Protein AF-A0A921LMY8-F1 (afdb_monomer_lite)

pLDDT: mean 70.92, std 24.29, range [27.23, 98.5]

Foldseek 3Di:
DAAPPVRDDDDDPPDQADPVPRAGDDPPPPPVPPPDPDPPPDPPPPDPPPPCPVVVVVVVVVVVVVVVVCVVVVVVCVVVVVPPDDDDDDDDDDDDDDDDDDDDDDDDDDDDDDDDDDDDDDDDDDDDDDDDDDDDDDDDDDDCPPPPPDDPPADWAAFPNGDIDGCVLAPCRCLLPDADDLVNLCVVQVPDDLVRSLLVLLLNLLVLVQSQQDQQDLVPDVSSVVNNVSSVVGPNGHHDQPDDDPVVVVVRCRDPSSVNNSVNSVVSCVVVVHD

Radius of gyration: 37.34 Å; chains: 1; bounding box: 95×72×83 Å

Sequence (275 aa):
MQCKSCGRVIQDPQARFCPDCGQPLAPVVQRPGPKARQTRRRYEGERYRSPYRWVRWAVAGVVAVVAIFCALIGREAMYYGILGRDTVLDIPAVSEKETPREEEKTPPQLLAQQEQETADAGSETGAQPSPTVKPTPVGEPENPQEAATQPETEPTIALPLGGTAPAGDFLFPYSGTQSITVEELDAMFGGLEADAAYQASQLAINEIYARYGYNFHPEKSDSATAAYEYFHSLDWYNEIYPQSTAASLDQVPVNATEQQNIDTIAAWQAARGYR

Secondary structure (DSSP, 8-state):
-B-TTT--B---SS--B-TTT--BSSPP----------------------THHHHHHHHHHHHHHHHHHHHHHHHHHHHHHTS-S--------------------------------------------PPP-----------------------EEEPTTSSEEEGGG-SSTTTTTSPPPHHHHHHHHTTS-HHHHHHHHHHHHHHHHHTTTB---GGG-HHHHHHHHHHTTSTT----BS--SHHHHTTS---HHHHHHHHHHHHHHHHTT--

Organism: NCBI:txid214851

InterPro domains:
  IPR038434 YARHG domain superfamily [G3DSA:1.20.58.1690] (192-267)

Structure (mmCIF, N/CA/C/O backbone):
data_AF-A0A921LMY8-F1
#
_entry.id   AF-A0A921LMY8-F1
#
loop_
_atom_site.group_PDB
_atom_site.id
_atom_site.type_symbol
_atom_site.label_atom_id
_atom_site.label_alt_id
_atom_site.label_comp_id
_atom_site.label_asym_id
_atom_site.label_entity_id
_atom_site.label_seq_id
_atom_site.pdbx_PDB_ins_code
_atom_site.Cartn_x
_atom_site.Cartn_y
_atom_site.Cartn_z
_atom_site.occupancy
_atom_site.B_iso_or_equiv
_atom_site.auth_seq_id
_atom_site.auth_comp_id
_atom_site.auth_asym_id
_atom_site.auth_atom_id
_atom_site.pdbx_PDB_model_num
ATOM 1 N N . MET A 1 1 ? -24.652 9.917 23.917 1.00 79.12 1 MET A N 1
ATOM 2 C CA . MET A 1 1 ? -24.770 8.444 23.742 1.00 79.12 1 MET A CA 1
ATOM 3 C C . MET A 1 1 ? -24.010 7.717 24.852 1.00 79.12 1 MET A C 1
ATOM 5 O O . MET A 1 1 ? -23.400 8.394 25.665 1.00 79.12 1 MET A O 1
ATOM 9 N N . GLN A 1 2 ? -24.061 6.384 24.943 1.00 79.88 2 GLN A N 1
ATOM 10 C CA . GLN A 1 2 ? -23.328 5.607 25.958 1.00 79.88 2 GLN A CA 1
ATOM 11 C C . GLN A 1 2 ? -22.467 4.540 25.272 1.00 79.88 2 GLN A C 1
ATOM 13 O O . GLN A 1 2 ? -22.956 3.844 24.383 1.00 79.88 2 GLN A O 1
ATOM 18 N N . CYS A 1 3 ? -21.192 4.424 25.651 1.00 81.56 3 CYS A N 1
ATOM 19 C CA . CYS A 1 3 ? -20.312 3.387 25.112 1.00 81.56 3 CYS A CA 1
ATOM 20 C C . CYS A 1 3 ? -20.721 2.010 25.655 1.00 81.56 3 CYS A C 1
ATOM 22 O O . CYS A 1 3 ? -20.888 1.846 26.863 1.00 81.56 3 CYS A O 1
ATOM 24 N N . LYS A 1 4 ? -20.847 1.010 24.773 1.00 80.44 4 LYS A N 1
ATOM 25 C CA . LYS A 1 4 ? -21.286 -0.344 25.153 1.00 80.44 4 LYS A CA 1
ATOM 26 C C . LYS A 1 4 ? -20.251 -1.149 25.949 1.00 80.44 4 LYS A C 1
ATOM 28 O O . LYS A 1 4 ? -20.658 -2.076 26.637 1.00 80.44 4 LYS A O 1
ATOM 33 N N . SER A 1 5 ? -18.964 -0.799 25.880 1.00 79.81 5 SER A N 1
ATOM 34 C CA . SER A 1 5 ? -17.890 -1.571 26.532 1.00 79.81 5 SER A CA 1
ATOM 35 C C . SER A 1 5 ? -17.380 -0.943 27.828 1.00 79.81 5 SER A C 1
ATOM 37 O O . SER A 1 5 ? -17.236 -1.647 28.818 1.00 79.81 5 SER A O 1
ATOM 39 N N . CYS A 1 6 ? -17.142 0.376 27.863 1.00 84.88 6 CYS A N 1
ATOM 40 C CA . CYS A 1 6 ? -16.730 1.068 29.096 1.00 84.88 6 CYS A CA 1
ATOM 41 C C . CYS A 1 6 ? -17.905 1.672 29.888 1.00 84.88 6 CYS A C 1
ATOM 43 O O . CYS A 1 6 ? -17.702 2.262 30.945 1.00 84.88 6 CYS A O 1
ATOM 45 N N . GLY A 1 7 ? -19.136 1.594 29.368 1.00 81.00 7 GLY A N 1
ATOM 46 C CA . GLY A 1 7 ? -20.343 2.103 30.026 1.00 81.00 7 GLY A CA 1
ATOM 47 C C . GLY A 1 7 ? -20.449 3.631 30.138 1.00 81.00 7 GLY A C 1
ATOM 48 O O . GLY A 1 7 ? -21.473 4.124 30.615 1.00 81.00 7 GLY A O 1
ATOM 49 N N . ARG A 1 8 ? -19.446 4.412 29.712 1.00 84.38 8 ARG A N 1
ATOM 50 C CA . ARG A 1 8 ? -19.439 5.869 29.919 1.00 84.38 8 ARG A CA 1
ATOM 51 C C . ARG A 1 8 ? -20.437 6.602 29.024 1.00 84.38 8 ARG A C 1
ATOM 53 O O . ARG A 1 8 ? -20.590 6.294 27.840 1.00 84.38 8 ARG A O 1
ATOM 60 N N . VAL A 1 9 ? -21.090 7.613 29.599 1.00 86.50 9 VAL A N 1
ATOM 61 C CA . VAL A 1 9 ? -21.955 8.559 28.882 1.00 86.50 9 VAL A CA 1
ATOM 62 C C . VAL A 1 9 ? -21.097 9.619 28.192 1.00 86.50 9 VAL A C 1
ATOM 64 O O . VAL A 1 9 ? -20.270 10.277 28.819 1.00 86.50 9 VAL A O 1
ATOM 67 N N . ILE A 1 10 ? -21.318 9.781 26.893 1.00 83.69 10 ILE A N 1
ATOM 68 C CA . ILE A 1 10 ? -20.556 10.633 25.981 1.00 83.69 10 ILE A CA 1
ATOM 69 C C . ILE A 1 10 ? -21.497 11.716 25.461 1.00 83.69 10 ILE A C 1
ATOM 71 O O . ILE A 1 10 ? -22.568 11.414 24.921 1.00 83.69 10 ILE A O 1
ATOM 75 N N . GLN A 1 11 ? -21.116 12.971 25.701 1.00 83.06 11 GLN A N 1
ATOM 76 C CA . GLN A 1 11 ? -21.965 14.145 25.484 1.00 83.06 11 GLN A CA 1
ATOM 77 C C . GLN A 1 11 ? -21.950 14.623 24.027 1.00 83.06 11 GLN A C 1
ATOM 79 O O . GLN A 1 11 ? -22.977 15.078 23.535 1.00 83.06 11 GLN A O 1
ATOM 84 N N . ASP A 1 12 ? -20.822 14.464 23.330 1.00 77.81 12 ASP A N 1
ATOM 85 C CA . ASP A 1 12 ? -20.699 14.775 21.906 1.00 77.81 12 ASP A CA 1
ATOM 86 C C . ASP A 1 12 ? -21.467 13.742 21.045 1.00 77.81 12 ASP A C 1
ATOM 88 O O . ASP A 1 12 ? -21.186 12.541 21.145 1.00 77.81 12 ASP A O 1
ATOM 92 N N . PRO A 1 13 ? -22.442 14.163 20.212 1.00 69.81 13 PRO A N 1
ATOM 93 C CA . PRO A 1 13 ? -23.150 13.283 19.286 1.00 69.81 13 PRO A CA 1
ATOM 94 C C . PRO A 1 13 ? -22.379 12.980 17.985 1.00 69.81 13 PRO A C 1
ATOM 96 O O . PRO A 1 13 ? -22.816 12.103 17.245 1.00 69.81 13 PRO A O 1
ATOM 99 N N . GLN A 1 14 ? -21.278 13.681 17.685 1.00 74.00 14 GLN A N 1
ATOM 100 C CA . GLN A 1 14 ? -20.439 13.467 16.494 1.00 74.00 14 GLN A CA 1
ATOM 101 C C . GLN A 1 14 ? -19.206 12.586 16.762 1.00 74.00 14 GLN A C 1
ATOM 103 O O . GLN A 1 14 ? -18.568 12.119 15.815 1.00 74.00 14 GLN A O 1
ATOM 108 N N . ALA A 1 15 ? -18.880 12.318 18.031 1.00 72.94 15 ALA A N 1
ATOM 109 C CA . ALA A 1 15 ? -17.758 11.471 18.424 1.00 72.94 15 ALA A CA 1
ATOM 110 C C . ALA A 1 15 ? -17.850 10.073 17.780 1.00 72.94 15 ALA A C 1
ATOM 112 O O . ALA A 1 15 ? -18.719 9.268 18.114 1.00 72.94 15 ALA A O 1
ATOM 113 N N . ARG A 1 16 ? -16.926 9.760 16.863 1.00 80.75 16 ARG A N 1
ATOM 114 C CA . ARG A 1 16 ? -16.865 8.440 16.206 1.00 80.75 16 ARG A CA 1
ATOM 115 C C . ARG A 1 16 ? -16.369 7.340 17.148 1.00 80.75 16 ARG A C 1
ATOM 117 O O . ARG A 1 16 ? -16.859 6.216 17.073 1.00 80.75 16 ARG A O 1
ATOM 124 N N . PHE A 1 17 ? -15.448 7.684 18.047 1.00 85.19 17 PHE A N 1
ATOM 125 C CA . PHE A 1 17 ? -14.721 6.775 18.937 1.00 85.19 17 PHE A CA 1
ATOM 126 C C . PHE A 1 17 ? -14.859 7.196 20.406 1.00 85.19 17 PHE A C 1
ATOM 128 O O . PHE A 1 17 ? -15.068 8.371 20.709 1.00 85.19 17 PHE A O 1
ATOM 135 N N . CYS A 1 18 ? -14.753 6.239 21.330 1.00 84.81 18 CYS A N 1
ATOM 136 C CA . CYS A 1 18 ? -14.787 6.510 22.763 1.00 84.81 18 CYS A CA 1
ATOM 137 C C . CYS A 1 18 ? -13.501 7.222 23.225 1.00 84.81 18 CYS A C 1
ATOM 139 O O . CYS A 1 18 ? -12.425 6.663 23.025 1.00 84.81 18 CYS A O 1
ATOM 141 N N . PRO A 1 19 ? -13.578 8.378 23.912 1.00 81.31 19 PRO A N 1
ATOM 142 C CA . PRO A 1 19 ? -12.382 9.088 24.369 1.00 81.31 19 PRO A CA 1
ATOM 143 C C . PRO A 1 19 ? -11.630 8.391 25.520 1.00 81.31 19 PRO A C 1
ATOM 145 O O . PRO A 1 19 ? -10.472 8.719 25.738 1.00 81.31 19 PRO A O 1
ATOM 148 N N . ASP A 1 20 ? -12.248 7.438 26.236 1.00 80.44 20 ASP A N 1
ATOM 149 C CA . ASP A 1 20 ? -11.563 6.642 27.277 1.00 80.44 20 ASP A CA 1
ATOM 150 C C . ASP A 1 20 ? -10.969 5.326 26.750 1.00 80.44 20 ASP A C 1
ATOM 152 O O . ASP A 1 20 ? -9.913 4.905 27.210 1.00 80.44 20 ASP A O 1
ATOM 156 N N . CYS A 1 21 ? -11.674 4.621 25.853 1.00 82.94 21 CYS A N 1
ATOM 157 C CA . CYS A 1 21 ? -11.324 3.246 25.463 1.00 82.94 21 CYS A CA 1
ATOM 158 C C . CYS A 1 21 ? -11.152 3.026 23.952 1.00 82.94 21 CYS A C 1
ATOM 160 O O . CYS A 1 21 ? -11.116 1.882 23.505 1.00 82.94 21 CYS A O 1
ATOM 162 N N . GLY A 1 22 ? -11.112 4.094 23.150 1.00 79.12 22 GLY A N 1
ATOM 163 C CA . GLY A 1 22 ? -10.892 4.060 21.697 1.00 79.12 22 GLY A CA 1
ATOM 164 C C . GLY A 1 22 ? -12.020 3.444 20.857 1.00 79.12 22 GLY A C 1
ATOM 165 O O . GLY A 1 22 ? -12.117 3.725 19.669 1.00 79.12 22 GLY A O 1
ATOM 166 N N . GLN A 1 23 ? -12.908 2.635 21.437 1.00 81.75 23 GLN A N 1
ATOM 167 C CA . GLN A 1 23 ? -13.851 1.821 20.669 1.00 81.75 23 GLN A CA 1
ATOM 168 C C . GLN A 1 23 ? -14.922 2.661 19.932 1.00 81.75 23 GLN A C 1
ATOM 170 O O . GLN A 1 23 ? -15.463 3.600 20.529 1.00 81.75 23 GLN A O 1
ATOM 175 N N . PRO A 1 24 ? -15.276 2.334 18.668 1.00 81.75 24 PRO A N 1
ATOM 176 C CA . PRO A 1 24 ? -16.308 3.046 17.912 1.00 81.75 24 PRO A CA 1
ATOM 177 C C . PRO A 1 24 ? -17.678 3.052 18.609 1.00 81.75 24 PRO A C 1
ATOM 179 O O . PRO A 1 24 ? -18.102 2.066 19.216 1.00 81.75 24 PRO A O 1
ATOM 182 N N . LEU A 1 25 ? -18.363 4.198 18.532 1.00 75.50 25 LEU A N 1
ATOM 183 C CA . LEU A 1 25 ? -19.576 4.501 19.306 1.00 75.50 25 LEU A CA 1
ATOM 184 C C . LEU A 1 25 ? -20.866 4.366 18.504 1.00 75.50 25 LEU A C 1
ATOM 186 O O . LEU A 1 25 ? -21.872 3.868 19.016 1.00 75.50 25 LEU A O 1
ATOM 190 N N . ALA A 1 26 ? -20.833 4.786 17.242 1.00 64.62 26 ALA A N 1
ATOM 191 C CA . ALA A 1 26 ? -21.834 4.347 16.292 1.00 64.62 26 ALA A CA 1
ATOM 192 C C . ALA A 1 26 ? -21.609 2.850 16.022 1.00 64.62 26 ALA A C 1
ATOM 194 O O . ALA A 1 26 ? -20.455 2.432 15.885 1.00 64.62 26 ALA A O 1
ATOM 195 N N . PRO A 1 27 ? -22.664 2.032 15.846 1.00 51.09 27 PRO A N 1
ATOM 196 C CA . PRO A 1 27 ? -22.495 0.905 14.950 1.00 51.09 27 PRO A CA 1
ATOM 197 C C . PRO A 1 27 ? -22.056 1.497 13.607 1.00 51.09 27 PRO A C 1
ATOM 199 O O . PRO A 1 27 ? -22.774 2.327 13.039 1.00 51.09 27 PRO A O 1
ATOM 202 N N . VAL A 1 28 ? -20.889 1.086 13.097 1.00 45.59 28 VAL A N 1
ATOM 203 C CA . VAL A 1 28 ? -20.623 1.208 11.659 1.00 45.59 28 VAL A CA 1
ATOM 204 C C . VAL A 1 28 ? -21.859 0.634 10.989 1.00 45.59 28 VAL A C 1
ATOM 206 O O . VAL A 1 28 ? -22.270 -0.482 11.323 1.00 45.59 28 VAL A O 1
ATOM 209 N N . VAL A 1 29 ? -22.518 1.421 10.137 1.00 41.69 29 VAL A N 1
ATOM 210 C CA . VAL A 1 29 ? -23.727 0.946 9.476 1.00 41.69 29 VAL A CA 1
ATOM 211 C C . VAL A 1 29 ? -23.277 -0.132 8.508 1.00 41.69 29 VAL A C 1
ATOM 213 O O . VAL A 1 29 ? -22.936 0.158 7.363 1.00 41.69 29 VAL A O 1
ATOM 216 N N . GLN A 1 30 ? -23.320 -1.376 8.988 1.00 42.12 30 GLN A N 1
ATOM 217 C CA . GLN A 1 30 ? -23.428 -2.572 8.179 1.00 42.12 30 GLN A CA 1
ATOM 218 C C . GLN A 1 30 ? -24.724 -2.437 7.379 1.00 42.12 30 GLN A C 1
ATOM 220 O O . GLN A 1 30 ? -25.758 -3.029 7.677 1.00 42.12 30 GLN A O 1
ATOM 225 N N . ARG A 1 31 ? -24.647 -1.641 6.311 1.00 31.22 31 ARG A N 1
ATOM 226 C CA . ARG A 1 31 ? -25.224 -2.052 5.049 1.00 31.22 31 ARG A CA 1
ATOM 227 C C . ARG A 1 31 ? -24.554 -3.399 4.795 1.00 31.22 31 ARG A C 1
ATOM 229 O O . ARG A 1 31 ? -23.339 -3.394 4.604 1.00 31.22 31 ARG A O 1
ATOM 236 N N . PRO A 1 32 ? -25.263 -4.540 4.844 1.00 38.69 32 PRO A N 1
ATOM 237 C CA . PRO A 1 32 ? -24.722 -5.724 4.211 1.00 38.69 32 PRO A CA 1
ATOM 238 C C . PRO A 1 32 ? -24.488 -5.315 2.759 1.00 38.69 32 PRO A C 1
ATOM 240 O O . PRO A 1 32 ? -25.452 -5.071 2.027 1.00 38.69 32 PRO A O 1
ATOM 243 N N . GLY A 1 33 ? -23.219 -5.131 2.381 1.00 36.94 33 GLY A N 1
ATOM 244 C CA . GLY A 1 33 ? -22.851 -4.846 1.003 1.00 36.94 33 GLY A CA 1
ATOM 245 C C . GLY A 1 33 ? -23.527 -5.922 0.164 1.00 36.94 33 GLY A C 1
ATOM 246 O O . GLY A 1 33 ? -23.338 -7.104 0.471 1.00 36.94 33 GLY A O 1
ATOM 247 N N . PRO A 1 34 ? -24.416 -5.570 -0.784 1.00 39.22 34 PRO A N 1
ATOM 248 C CA . PRO A 1 34 ? -25.215 -6.574 -1.464 1.00 39.22 34 PRO A CA 1
ATOM 249 C C . PRO A 1 34 ? -24.243 -7.481 -2.211 1.00 39.22 34 PRO A C 1
ATOM 251 O O . PRO A 1 34 ? -23.672 -7.033 -3.203 1.00 39.22 34 PRO A O 1
ATOM 254 N N . LYS A 1 35 ? -24.024 -8.714 -1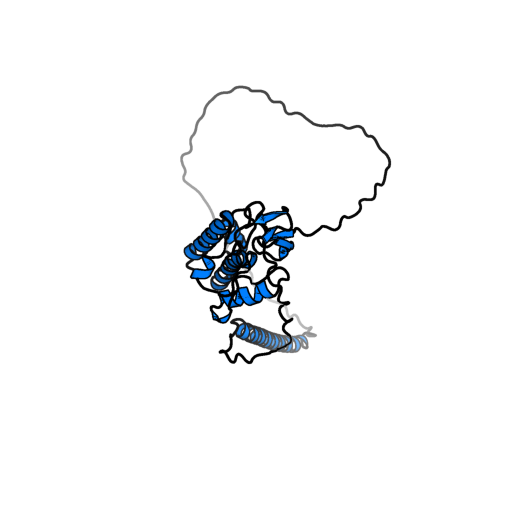.709 1.00 45.97 35 LYS A N 1
ATOM 255 C CA . LYS A 1 35 ? -23.038 -9.666 -2.255 1.00 45.97 35 LYS A CA 1
ATOM 256 C C . LYS A 1 35 ? -23.212 -9.686 -3.768 1.00 45.97 35 LYS A C 1
ATOM 258 O O . LYS A 1 35 ? -24.285 -10.067 -4.242 1.00 45.97 35 LYS A O 1
ATOM 263 N N . ALA A 1 36 ? -22.221 -9.154 -4.487 1.00 42.25 36 ALA A N 1
ATOM 264 C CA . ALA A 1 36 ? -22.461 -8.428 -5.734 1.00 42.25 36 ALA A CA 1
ATOM 265 C C . ALA A 1 36 ? -22.845 -9.358 -6.890 1.00 42.25 36 ALA A C 1
ATOM 267 O O . ALA A 1 36 ? -22.034 -9.723 -7.741 1.00 42.25 36 ALA A O 1
ATOM 268 N N . ARG A 1 37 ? -24.123 -9.751 -6.919 1.00 42.03 37 ARG A N 1
ATOM 269 C CA . ARG A 1 37 ? -24.706 -10.675 -7.888 1.00 42.03 37 ARG A CA 1
ATOM 270 C C . ARG A 1 37 ? -24.760 -10.036 -9.274 1.00 42.03 37 ARG A C 1
ATOM 272 O O . ARG A 1 37 ? -25.798 -9.552 -9.713 1.00 42.03 37 ARG A O 1
ATOM 279 N N . GLN A 1 38 ? -23.633 -10.105 -9.973 1.00 50.78 38 GLN A N 1
ATOM 280 C CA . GLN A 1 38 ? -23.523 -10.040 -11.428 1.00 50.78 38 GLN A CA 1
ATOM 281 C C . GLN A 1 38 ? -24.263 -8.878 -12.114 1.00 50.78 38 GLN A C 1
ATOM 283 O O . GLN A 1 38 ? -24.817 -9.052 -13.200 1.00 50.78 38 GLN A O 1
ATOM 288 N N . THR A 1 39 ? -24.159 -7.647 -11.604 1.00 39.22 39 THR A N 1
ATOM 289 C CA . THR A 1 39 ? -24.209 -6.500 -12.524 1.00 39.22 39 THR A CA 1
ATOM 290 C C . THR A 1 39 ? -22.852 -6.362 -13.193 1.00 39.22 39 THR A C 1
ATOM 292 O O . THR A 1 39 ? -22.040 -5.521 -12.814 1.00 39.22 39 THR A O 1
ATOM 295 N N . ARG A 1 40 ? -22.629 -7.192 -14.221 1.00 39.22 40 ARG A N 1
ATOM 296 C CA . ARG A 1 40 ? -21.550 -7.064 -15.212 1.00 39.22 40 ARG A CA 1
ATOM 297 C C . ARG A 1 40 ? -21.775 -5.783 -16.027 1.00 39.22 40 ARG A C 1
ATOM 299 O O . ARG A 1 40 ? -22.088 -5.841 -17.216 1.00 39.22 40 ARG A O 1
ATOM 306 N N . ARG A 1 41 ? -21.711 -4.617 -15.367 1.00 39.66 41 ARG A N 1
ATOM 307 C CA . ARG A 1 41 ? -21.800 -3.317 -16.029 1.00 39.66 41 ARG A CA 1
ATOM 308 C C . ARG A 1 41 ? -20.635 -3.242 -16.998 1.00 39.66 41 ARG A C 1
ATOM 310 O O . ARG A 1 41 ? -19.478 -3.406 -16.629 1.00 39.66 41 ARG A O 1
ATOM 317 N N . ARG A 1 42 ? -21.002 -3.051 -18.257 1.00 43.03 42 ARG A N 1
ATOM 318 C CA . ARG A 1 42 ? -20.132 -3.021 -19.420 1.00 43.03 42 ARG A CA 1
ATOM 319 C C . ARG A 1 42 ? -19.272 -1.759 -19.379 1.00 43.03 42 ARG A C 1
ATOM 321 O O . ARG A 1 42 ? -19.556 -0.797 -20.082 1.00 43.03 42 ARG A O 1
ATOM 328 N N . TYR A 1 43 ? -18.228 -1.775 -18.552 1.00 41.78 43 TYR A N 1
ATOM 329 C CA . TYR A 1 43 ? -17.067 -0.926 -18.774 1.00 41.78 43 TYR A CA 1
ATOM 330 C C . TYR A 1 43 ? -16.385 -1.414 -20.052 1.00 41.78 43 TYR A C 1
ATOM 332 O O . TYR A 1 43 ? -15.444 -2.201 -20.032 1.00 41.78 43 TYR A O 1
ATOM 340 N N . GLU A 1 44 ? -16.866 -0.907 -21.185 1.00 41.22 44 GLU A N 1
ATOM 341 C CA . GLU A 1 44 ? -16.041 -0.709 -22.379 1.00 41.22 44 GLU A CA 1
ATOM 342 C C . GLU A 1 44 ? -15.133 0.513 -22.160 1.00 41.22 44 GLU A C 1
ATOM 344 O O . GLU A 1 44 ? -15.076 1.433 -22.968 1.00 41.22 44 GLU A O 1
ATOM 349 N N . GLY A 1 45 ? -14.419 0.500 -21.027 1.00 38.47 45 GLY A N 1
ATOM 350 C CA . GLY A 1 45 ? -13.137 1.175 -20.917 1.00 38.47 45 GLY A CA 1
ATOM 351 C C . GLY A 1 45 ? -12.135 0.440 -21.802 1.00 38.47 45 GLY A C 1
ATOM 352 O O . GLY A 1 45 ? -12.294 -0.752 -22.098 1.00 38.47 45 GLY A O 1
ATOM 353 N N . GLU A 1 46 ? -11.132 1.162 -22.284 1.00 42.34 46 GLU A N 1
ATOM 354 C CA . GLU A 1 46 ? -10.182 0.604 -23.237 1.00 42.34 46 GLU A CA 1
ATOM 355 C C . GLU A 1 46 ? -9.422 -0.575 -22.623 1.00 42.34 46 GLU A C 1
ATOM 357 O O . GLU A 1 46 ? -9.161 -0.632 -21.423 1.00 42.34 46 GLU A O 1
ATOM 362 N N . ARG A 1 47 ? -9.144 -1.589 -23.450 1.00 38.31 47 ARG A N 1
ATOM 363 C CA . ARG A 1 47 ? -8.708 -2.906 -22.970 1.00 38.31 47 ARG A CA 1
ATOM 364 C C . ARG A 1 47 ? -7.427 -2.770 -22.145 1.00 38.31 47 ARG A C 1
ATOM 366 O O . ARG A 1 47 ? -6.374 -2.556 -22.745 1.00 38.31 47 ARG A O 1
ATOM 373 N N . TYR A 1 48 ? -7.493 -3.048 -20.838 1.00 44.06 48 TYR A N 1
ATOM 374 C CA . TYR A 1 48 ? -6.304 -3.357 -20.040 1.00 44.06 48 TYR A CA 1
ATOM 375 C C . TYR A 1 48 ? -5.587 -4.546 -20.690 1.00 44.06 48 TYR A C 1
ATOM 377 O O . TYR A 1 48 ? -5.978 -5.717 -20.586 1.00 44.06 48 TYR A O 1
ATOM 385 N N . ARG A 1 49 ? -4.570 -4.229 -21.490 1.00 41.50 49 ARG A N 1
ATOM 386 C CA . ARG A 1 49 ? -3.852 -5.185 -22.324 1.00 41.50 49 ARG A CA 1
ATOM 387 C C . ARG A 1 49 ? -2.698 -5.728 -21.502 1.00 41.50 49 ARG A C 1
ATOM 389 O O . ARG A 1 49 ? -1.552 -5.443 -21.828 1.00 41.50 49 ARG A O 1
ATOM 396 N N . SER A 1 50 ? -3.045 -6.513 -20.473 1.00 46.06 50 SER A N 1
ATOM 397 C CA . SER A 1 50 ? -2.119 -7.261 -19.610 1.00 46.06 50 SER A CA 1
ATOM 398 C C . SER A 1 50 ? -0.828 -7.590 -20.376 1.00 46.06 50 SER A C 1
ATOM 400 O O . SER A 1 50 ? -0.900 -8.327 -21.377 1.00 46.06 50 SER A O 1
ATOM 402 N N . PRO A 1 51 ? 0.327 -7.022 -19.969 1.00 54.47 51 PRO A N 1
ATOM 403 C CA . PRO A 1 51 ? 1.541 -7.028 -20.784 1.00 54.47 51 PRO A CA 1
ATOM 404 C C . PRO A 1 51 ? 2.106 -8.435 -21.007 1.00 54.47 51 PRO A C 1
ATOM 406 O O . PRO A 1 51 ? 2.949 -8.629 -21.869 1.00 54.47 51 PRO A O 1
ATOM 409 N N . TYR A 1 52 ? 1.567 -9.455 -20.339 1.00 59.62 52 TYR A N 1
ATOM 410 C CA . TYR A 1 52 ? 1.955 -10.855 -20.499 1.00 59.62 52 TYR A CA 1
ATOM 411 C C . TYR A 1 52 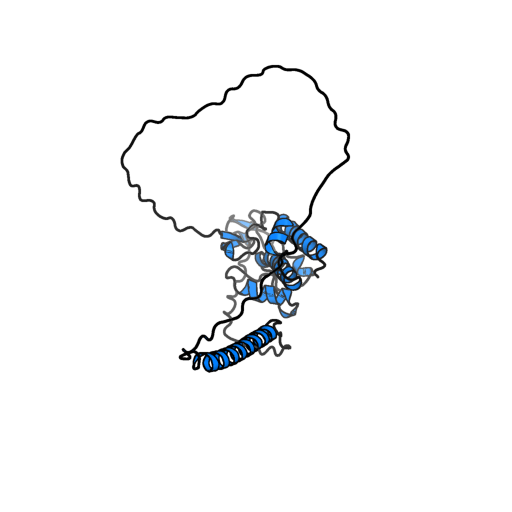? 1.069 -11.640 -21.487 1.00 59.62 52 TYR A C 1
ATOM 413 O O . TYR A 1 52 ? 1.363 -12.790 -21.818 1.00 59.62 52 TYR A O 1
ATOM 421 N N . ARG A 1 53 ? 0.005 -11.038 -22.049 1.00 56.09 53 ARG A N 1
ATOM 422 C CA . ARG A 1 53 ? -0.814 -11.705 -23.085 1.00 56.09 53 ARG A CA 1
ATOM 423 C C . ARG A 1 53 ? -0.064 -11.938 -24.393 1.00 56.09 53 ARG A C 1
ATOM 425 O O . ARG A 1 53 ? -0.348 -12.937 -25.047 1.00 56.09 53 ARG A O 1
ATOM 432 N N . TRP A 1 54 ? 0.857 -11.055 -24.788 1.00 62.44 54 TRP A N 1
ATOM 433 C CA . TRP A 1 54 ? 1.704 -11.310 -25.962 1.00 62.44 54 TRP A CA 1
ATOM 434 C C . TRP A 1 54 ? 2.780 -12.350 -25.639 1.00 62.44 54 TRP A C 1
ATOM 436 O O . TRP A 1 54 ? 2.995 -13.240 -26.454 1.00 62.44 54 TRP A O 1
ATOM 446 N N . VAL A 1 55 ? 3.343 -12.327 -24.424 1.00 69.00 55 VAL A N 1
ATOM 447 C CA . VAL A 1 55 ? 4.296 -13.338 -23.934 1.00 69.00 55 VAL A CA 1
ATOM 448 C C . VAL A 1 55 ? 3.699 -14.746 -24.013 1.00 69.00 55 VAL A C 1
ATOM 450 O O . VAL A 1 55 ? 4.352 -15.646 -24.524 1.00 69.00 55 VAL A O 1
ATOM 453 N N . ARG A 1 56 ? 2.427 -14.950 -23.633 1.00 70.00 56 ARG A N 1
ATOM 454 C CA . ARG A 1 56 ? 1.760 -16.264 -23.778 1.00 70.00 56 ARG A CA 1
ATOM 455 C C . ARG A 1 56 ? 1.696 -16.763 -25.230 1.00 70.00 56 ARG A C 1
ATOM 457 O O . ARG A 1 56 ? 1.853 -17.959 -25.453 1.00 70.00 56 ARG A O 1
ATOM 464 N N . TRP A 1 57 ? 1.504 -15.877 -26.210 1.00 74.19 57 TRP A N 1
ATOM 465 C CA . TRP A 1 57 ? 1.535 -16.247 -27.634 1.00 74.19 57 TRP A CA 1
ATOM 466 C C . TRP A 1 57 ? 2.961 -16.395 -28.179 1.00 74.19 57 TRP A C 1
ATOM 468 O O . TRP A 1 57 ? 3.192 -17.269 -29.009 1.00 74.19 57 TRP A O 1
ATOM 478 N N . ALA A 1 58 ? 3.920 -15.604 -27.693 1.00 74.62 58 ALA A N 1
ATOM 479 C CA . ALA A 1 58 ? 5.332 -15.728 -28.045 1.00 74.62 58 ALA A CA 1
ATOM 480 C C . ALA A 1 58 ? 5.918 -17.055 -27.536 1.00 74.62 58 ALA A C 1
ATOM 482 O O . ALA A 1 58 ? 6.511 -17.793 -28.314 1.00 74.62 58 ALA A O 1
ATOM 483 N N . VAL A 1 59 ? 5.666 -17.415 -26.273 1.00 77.62 59 VAL A N 1
ATOM 484 C CA . VAL A 1 59 ? 6.059 -18.705 -25.683 1.00 77.62 59 VAL A CA 1
ATOM 485 C C . VAL A 1 59 ? 5.383 -19.866 -26.414 1.00 77.62 59 VAL A C 1
ATOM 487 O O . VAL A 1 59 ? 6.067 -20.812 -26.789 1.00 77.62 59 VAL A O 1
ATOM 490 N N . ALA A 1 60 ? 4.078 -19.787 -26.704 1.00 79.19 60 ALA A N 1
ATOM 491 C CA . ALA A 1 60 ? 3.400 -20.811 -27.504 1.00 79.19 60 ALA A CA 1
ATOM 492 C C . ALA A 1 60 ? 3.994 -20.942 -28.922 1.00 79.19 60 ALA A C 1
ATOM 494 O O . ALA A 1 60 ? 4.148 -22.055 -29.420 1.00 79.19 60 ALA A O 1
ATOM 495 N N . GLY A 1 61 ? 4.373 -19.824 -29.552 1.00 83.81 61 GLY A N 1
ATOM 496 C CA . GLY A 1 61 ? 5.057 -19.801 -30.846 1.00 83.81 61 GLY A CA 1
ATOM 497 C C . GLY A 1 61 ? 6.450 -20.431 -30.795 1.00 83.81 61 GLY A C 1
ATOM 498 O O . GLY A 1 61 ? 6.760 -21.276 -31.629 1.00 83.81 61 GLY A O 1
ATOM 499 N N . VAL A 1 62 ? 7.266 -20.089 -29.793 1.00 86.12 62 VAL A N 1
ATOM 500 C CA . VAL A 1 62 ? 8.597 -20.684 -29.580 1.00 86.12 62 VAL A CA 1
ATOM 501 C C . VAL A 1 62 ? 8.484 -22.184 -29.310 1.00 86.12 62 VAL A C 1
ATOM 503 O O . VAL A 1 62 ? 9.188 -22.960 -29.947 1.00 86.12 62 VAL A O 1
ATOM 506 N N . VAL A 1 63 ? 7.560 -22.618 -28.447 1.00 88.38 63 VAL A N 1
ATOM 507 C CA . VAL A 1 63 ? 7.311 -24.045 -28.179 1.00 88.38 63 VAL A CA 1
ATOM 508 C C . VAL A 1 63 ? 6.856 -24.779 -29.444 1.00 88.38 63 VAL A C 1
ATOM 510 O O . VAL A 1 63 ? 7.338 -25.877 -29.706 1.00 88.38 63 VAL A O 1
ATOM 513 N N . ALA A 1 64 ? 5.996 -24.177 -30.273 1.00 86.25 64 ALA A N 1
ATOM 514 C CA . ALA A 1 64 ? 5.586 -24.764 -31.548 1.00 86.25 64 ALA A CA 1
ATOM 515 C C . ALA A 1 64 ? 6.751 -24.866 -32.552 1.00 86.25 64 ALA A C 1
ATOM 517 O O . ALA A 1 64 ? 6.914 -25.905 -33.189 1.00 86.25 64 ALA A O 1
ATOM 518 N N . VAL A 1 65 ? 7.592 -23.832 -32.667 1.00 88.12 65 VAL A N 1
ATOM 519 C CA . VAL A 1 65 ? 8.786 -23.848 -33.530 1.00 88.12 65 VAL A CA 1
ATOM 520 C C . VAL A 1 65 ? 9.793 -24.895 -33.054 1.00 88.12 65 VAL A C 1
ATOM 522 O O . VAL A 1 65 ? 10.270 -25.675 -33.873 1.00 88.12 65 VAL A O 1
ATOM 525 N N . VAL A 1 66 ? 10.065 -24.981 -31.747 1.00 88.31 66 VAL A N 1
ATOM 526 C CA . VAL A 1 66 ? 10.940 -26.011 -31.164 1.00 88.31 66 VAL A CA 1
ATOM 527 C C . VAL A 1 66 ? 10.365 -27.408 -31.400 1.00 88.31 66 VAL A C 1
ATOM 529 O O . VAL A 1 66 ? 11.095 -28.281 -31.854 1.00 88.31 66 VAL A O 1
ATOM 532 N N . ALA A 1 67 ? 9.062 -27.625 -31.195 1.00 85.81 67 ALA A N 1
ATOM 533 C CA . ALA A 1 67 ? 8.423 -28.914 -31.465 1.00 85.81 67 ALA A CA 1
ATOM 534 C C . ALA A 1 67 ? 8.520 -29.321 -32.948 1.00 85.81 67 ALA A C 1
ATOM 536 O O . ALA A 1 67 ? 8.808 -30.480 -33.244 1.00 85.81 67 ALA A O 1
ATOM 537 N N . ILE A 1 68 ? 8.351 -28.377 -33.882 1.00 86.81 68 ILE A N 1
ATOM 538 C CA . ILE A 1 68 ? 8.556 -28.612 -35.320 1.00 86.81 68 ILE A CA 1
ATOM 539 C C . ILE A 1 68 ? 10.028 -28.932 -35.612 1.00 86.81 68 ILE A C 1
ATOM 541 O O . ILE A 1 68 ? 10.307 -29.878 -36.344 1.00 86.81 68 ILE A O 1
ATOM 545 N N . PHE A 1 69 ? 10.978 -28.202 -35.023 1.00 85.88 69 PHE A N 1
ATOM 546 C CA . PHE A 1 69 ? 12.409 -28.433 -35.238 1.00 85.88 69 PHE A CA 1
ATOM 547 C C . PHE A 1 69 ? 12.860 -29.790 -34.675 1.00 85.88 69 PHE A C 1
ATOM 549 O O . PHE A 1 69 ? 13.563 -30.536 -35.352 1.00 85.88 69 PHE A O 1
ATOM 556 N N . CYS A 1 70 ? 12.375 -30.175 -33.491 1.00 82.12 70 CYS A N 1
ATOM 557 C CA . CYS A 1 70 ? 12.569 -31.505 -32.915 1.00 82.12 70 CYS A CA 1
ATOM 558 C C . CYS A 1 70 ? 11.901 -32.609 -33.750 1.00 82.12 70 CYS A C 1
ATOM 560 O O . CYS A 1 70 ? 12.479 -33.683 -33.886 1.00 82.12 70 CYS A O 1
ATOM 562 N N . ALA A 1 71 ? 10.731 -32.364 -34.348 1.00 81.50 71 ALA A N 1
ATOM 563 C CA . ALA A 1 71 ? 10.089 -33.319 -35.253 1.00 81.50 71 ALA A CA 1
ATOM 564 C C . ALA A 1 71 ? 10.850 -33.475 -36.583 1.00 81.50 71 ALA A C 1
ATOM 566 O O . ALA A 1 71 ? 10.920 -34.580 -37.116 1.00 81.50 71 ALA A O 1
ATOM 567 N N . LEU A 1 72 ? 11.457 -32.402 -37.104 1.00 80.12 72 LEU A N 1
ATOM 568 C CA . LEU A 1 72 ? 12.312 -32.449 -38.294 1.00 80.12 72 LEU A CA 1
ATOM 569 C C . LEU A 1 72 ? 13.638 -33.165 -38.006 1.00 80.12 72 LEU A C 1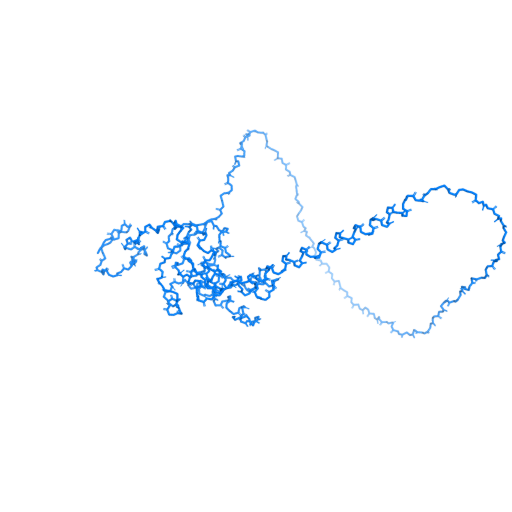
ATOM 571 O O . LEU A 1 72 ? 13.967 -34.115 -38.709 1.00 80.12 72 LEU A O 1
ATOM 575 N N . ILE A 1 73 ? 14.351 -32.799 -36.935 1.00 75.12 73 ILE A N 1
ATOM 576 C CA . ILE A 1 73 ? 15.584 -33.489 -36.513 1.00 75.12 73 ILE A CA 1
ATOM 577 C C . ILE A 1 73 ? 15.295 -34.956 -36.171 1.00 75.12 73 ILE A C 1
ATOM 579 O O . ILE A 1 73 ? 16.047 -35.835 -36.578 1.00 75.12 73 ILE A O 1
ATOM 583 N N . GLY A 1 74 ? 14.190 -35.245 -35.478 1.00 69.88 74 GLY A N 1
ATOM 584 C CA . GLY A 1 74 ? 13.765 -36.610 -35.165 1.00 69.88 74 GLY A CA 1
ATOM 585 C C . GLY A 1 74 ? 13.427 -37.428 -36.413 1.00 69.88 74 GLY A C 1
ATOM 586 O O . GLY A 1 74 ? 13.769 -38.604 -36.480 1.00 69.88 74 GLY A O 1
ATOM 587 N N . ARG A 1 75 ? 12.823 -36.807 -37.434 1.00 67.75 75 ARG A N 1
ATOM 588 C CA . ARG A 1 75 ? 12.551 -37.434 -38.736 1.00 67.75 75 ARG A CA 1
ATOM 589 C C . ARG A 1 75 ? 13.831 -37.717 -39.524 1.00 67.75 75 ARG A C 1
ATOM 591 O O . ARG A 1 75 ? 13.945 -38.806 -40.078 1.00 67.75 75 ARG A O 1
ATOM 598 N N . GLU A 1 76 ? 14.784 -36.788 -39.553 1.00 61.59 76 GLU A N 1
ATOM 599 C CA . GLU A 1 76 ? 16.101 -37.012 -40.167 1.00 61.59 76 GLU A CA 1
ATOM 600 C C . GLU A 1 76 ? 16.864 -38.119 -39.422 1.00 61.59 76 GLU A C 1
ATOM 602 O O . GLU A 1 76 ? 17.307 -39.087 -40.034 1.00 61.59 76 GLU A O 1
ATOM 607 N N . ALA A 1 77 ? 16.936 -38.056 -38.089 1.00 59.59 77 ALA A N 1
ATOM 608 C CA . ALA A 1 77 ? 17.568 -39.085 -37.262 1.00 59.59 77 ALA A CA 1
ATOM 609 C C . ALA A 1 77 ? 16.903 -40.466 -37.419 1.00 59.59 77 ALA A C 1
ATOM 611 O O . ALA A 1 77 ? 17.594 -41.482 -37.403 1.00 59.59 77 ALA A O 1
ATOM 612 N N . MET A 1 78 ? 15.584 -40.521 -37.635 1.00 59.47 78 MET A N 1
ATOM 613 C CA . MET A 1 78 ? 14.869 -41.757 -37.968 1.00 59.47 78 MET A CA 1
ATOM 614 C C . MET A 1 78 ? 15.202 -42.260 -39.383 1.00 59.47 78 MET A C 1
ATOM 616 O O . MET A 1 78 ? 15.293 -43.467 -39.583 1.00 59.47 78 MET A O 1
ATOM 620 N N . TYR A 1 79 ? 15.443 -41.367 -40.349 1.00 59.78 79 TYR A N 1
ATOM 621 C CA . TYR A 1 79 ? 15.916 -41.734 -41.689 1.00 59.78 79 TYR A CA 1
ATOM 622 C C . TYR A 1 79 ? 17.336 -42.323 -41.659 1.00 59.78 79 TYR A C 1
ATOM 624 O O . TYR A 1 79 ? 17.560 -43.404 -42.205 1.00 59.78 79 TYR A O 1
ATOM 632 N N . TYR A 1 80 ? 18.283 -41.673 -40.973 1.00 58.03 80 TYR A N 1
ATOM 633 C CA . TYR A 1 80 ? 19.655 -42.186 -40.836 1.00 58.03 80 TYR A CA 1
ATOM 634 C C . TYR A 1 80 ? 19.738 -43.423 -39.922 1.00 58.03 80 TYR A C 1
ATOM 636 O O . TYR A 1 80 ? 20.532 -44.326 -40.178 1.00 58.03 80 TYR A O 1
ATOM 644 N N . GLY A 1 81 ? 18.882 -43.522 -38.900 1.00 55.00 81 GLY A N 1
ATOM 645 C CA . GLY A 1 81 ? 18.840 -44.654 -37.969 1.00 55.00 81 GLY A CA 1
ATOM 646 C C . GLY A 1 81 ? 18.327 -45.973 -38.562 1.00 55.00 81 GLY A C 1
ATOM 647 O O . GLY A 1 81 ? 18.562 -47.026 -37.975 1.00 55.00 81 GLY A O 1
ATOM 648 N N . ILE A 1 82 ? 17.656 -45.945 -39.720 1.00 51.38 82 ILE A N 1
ATOM 649 C CA . ILE A 1 82 ? 17.073 -47.137 -40.368 1.00 51.38 82 ILE A CA 1
ATOM 650 C C . ILE A 1 82 ? 18.024 -47.787 -41.396 1.00 51.38 82 ILE A C 1
ATOM 652 O O . ILE A 1 82 ? 17.820 -48.939 -41.770 1.00 51.38 82 ILE A O 1
ATOM 656 N N . LEU A 1 83 ? 19.114 -47.113 -41.786 1.00 51.31 83 LEU A N 1
ATOM 657 C CA . LEU A 1 83 ? 20.181 -47.671 -42.640 1.00 51.31 83 LEU A CA 1
ATOM 658 C C . LEU A 1 83 ? 21.492 -47.948 -41.871 1.00 51.31 83 LEU A C 1
ATOM 660 O O . LEU A 1 83 ? 22.537 -48.184 -42.468 1.00 51.31 83 LEU A O 1
ATOM 664 N N . GLY A 1 84 ? 21.438 -47.943 -40.535 1.00 45.66 84 GLY A N 1
ATOM 665 C CA . GLY A 1 84 ? 22.583 -48.139 -39.639 1.00 45.66 84 GLY A CA 1
ATOM 666 C C . GLY A 1 84 ? 22.909 -49.597 -39.291 1.00 45.66 84 GLY A C 1
ATOM 667 O O . GLY A 1 84 ? 23.227 -49.876 -38.134 1.00 45.66 84 GLY A O 1
ATOM 668 N N . ARG A 1 85 ? 22.807 -50.544 -40.236 1.00 48.75 85 ARG A N 1
ATOM 669 C CA . ARG A 1 85 ? 23.233 -51.938 -40.012 1.00 48.75 85 ARG A CA 1
ATOM 670 C C . ARG A 1 85 ? 23.762 -52.609 -41.284 1.00 48.75 85 ARG A C 1
ATOM 672 O O . ARG A 1 85 ? 23.284 -52.336 -42.376 1.00 48.75 85 ARG A O 1
ATOM 679 N N . ASP A 1 86 ? 24.708 -53.523 -41.077 1.00 44.28 86 ASP A N 1
ATOM 680 C CA . ASP A 1 86 ? 25.205 -54.526 -42.028 1.00 44.28 86 ASP A CA 1
ATOM 681 C C . ASP A 1 86 ? 26.024 -54.030 -43.244 1.00 44.28 86 ASP A C 1
ATOM 683 O O . ASP A 1 86 ? 25.702 -54.304 -44.397 1.00 44.28 86 ASP A O 1
ATOM 687 N N . THR A 1 87 ? 27.202 -53.451 -42.970 1.00 41.28 87 THR A N 1
ATOM 688 C CA . THR A 1 87 ? 28.396 -53.653 -43.822 1.00 41.28 87 THR A CA 1
ATOM 689 C C . THR A 1 87 ? 29.569 -54.181 -42.993 1.00 41.28 87 THR A C 1
ATOM 691 O O . THR A 1 87 ? 30.325 -53.422 -42.387 1.00 41.28 87 THR A O 1
ATOM 694 N N . VAL A 1 88 ? 29.703 -55.508 -42.968 1.00 43.00 88 VAL A N 1
ATOM 695 C CA . VAL A 1 88 ? 30.982 -56.205 -42.740 1.00 43.00 88 VAL A CA 1
ATOM 696 C C . VAL A 1 88 ? 31.715 -56.285 -44.095 1.00 43.00 88 VAL A C 1
ATOM 698 O O . VAL A 1 88 ? 31.071 -56.093 -45.126 1.00 43.00 88 VAL A O 1
ATOM 701 N N . LEU A 1 89 ? 33.012 -56.624 -44.086 1.00 40.44 89 LEU A N 1
ATOM 702 C CA . LEU A 1 89 ? 33.960 -56.629 -45.220 1.00 40.44 89 LEU A CA 1
ATOM 703 C C . LEU A 1 89 ? 34.484 -55.213 -45.563 1.00 40.44 89 LEU A C 1
ATOM 705 O O . LEU A 1 89 ? 33.712 -54.265 -45.643 1.00 40.44 89 LEU A O 1
ATOM 709 N N . ASP A 1 90 ? 35.783 -54.986 -45.776 1.00 32.75 90 ASP A N 1
ATOM 710 C CA . ASP A 1 90 ? 36.940 -55.881 -45.599 1.00 32.75 90 ASP A CA 1
ATOM 711 C C . ASP A 1 90 ? 38.216 -55.079 -45.286 1.00 32.75 90 ASP A C 1
ATOM 713 O O . ASP A 1 90 ? 38.303 -53.890 -45.595 1.00 32.75 90 ASP A O 1
ATOM 717 N N . ILE A 1 91 ? 39.226 -55.736 -44.700 1.00 43.66 91 ILE A N 1
ATOM 718 C CA . ILE A 1 91 ? 40.556 -55.147 -44.463 1.00 43.66 91 ILE A CA 1
ATOM 719 C C . ILE A 1 91 ? 41.529 -55.577 -45.572 1.00 43.66 91 ILE A C 1
ATOM 721 O O . ILE A 1 91 ? 41.964 -56.730 -45.582 1.00 43.66 91 ILE A O 1
ATOM 725 N N . PRO A 1 92 ? 41.994 -54.654 -46.428 1.00 38.06 92 PRO A N 1
ATOM 726 C CA . PRO A 1 92 ? 43.328 -54.709 -47.009 1.00 38.06 92 PRO A CA 1
ATOM 727 C C . PRO A 1 92 ? 44.320 -53.940 -46.113 1.00 38.06 92 PRO A C 1
ATOM 729 O O . PRO A 1 92 ? 44.054 -52.818 -45.686 1.00 38.06 92 PRO A O 1
ATOM 732 N N . ALA A 1 93 ? 45.464 -54.553 -45.810 1.00 29.88 93 ALA A N 1
ATOM 733 C CA . ALA A 1 93 ? 46.515 -53.972 -44.967 1.00 29.88 93 ALA A CA 1
ATOM 734 C C . ALA A 1 93 ? 47.583 -53.207 -45.783 1.00 29.88 93 ALA A C 1
ATOM 736 O O . ALA A 1 93 ? 47.560 -53.238 -47.012 1.00 29.88 93 ALA A O 1
ATOM 737 N N . VAL A 1 94 ? 48.579 -52.640 -45.077 1.00 34.41 94 VAL A N 1
ATOM 738 C CA . VAL A 1 94 ? 49.769 -51.920 -45.600 1.00 34.41 94 VAL A CA 1
ATOM 739 C C . VAL A 1 94 ? 49.417 -50.506 -46.119 1.00 34.41 94 VAL A C 1
ATOM 741 O O . VAL A 1 94 ? 48.503 -50.333 -46.911 1.00 34.41 94 VAL A O 1
ATOM 744 N N . SER A 1 95 ? 50.065 -49.417 -45.690 1.00 34.16 95 SER A N 1
ATOM 745 C CA . SER A 1 95 ? 51.469 -49.267 -45.275 1.00 34.16 95 SER A CA 1
ATOM 746 C C . SER A 1 95 ? 51.655 -48.440 -44.004 1.00 34.16 95 SER A C 1
ATOM 748 O O . SER A 1 95 ? 50.997 -47.420 -43.817 1.00 34.16 95 SER A O 1
ATOM 750 N N . GLU A 1 96 ? 52.660 -48.803 -43.208 1.00 42.56 96 GLU A N 1
ATOM 751 C CA . GLU A 1 96 ? 53.304 -47.874 -42.277 1.00 42.56 96 GLU A CA 1
ATOM 752 C C . GLU A 1 96 ? 53.914 -46.679 -43.026 1.00 42.56 96 GLU A C 1
ATOM 754 O O . GLU A 1 96 ? 54.402 -46.814 -44.155 1.00 42.56 96 GLU A O 1
ATOM 759 N N . LYS A 1 97 ? 53.955 -45.527 -42.349 1.00 31.84 97 LYS A N 1
ATOM 760 C CA . LYS A 1 97 ? 55.079 -44.588 -42.418 1.00 31.84 97 LYS A CA 1
ATOM 761 C C . LYS A 1 97 ? 55.194 -43.841 -41.091 1.00 31.84 97 LYS A C 1
ATOM 763 O O . LYS A 1 97 ? 54.214 -43.301 -40.588 1.00 31.84 97 LYS A O 1
ATOM 768 N N . GLU A 1 98 ? 56.386 -43.885 -40.515 1.00 36.81 98 GLU A N 1
ATOM 769 C CA . GLU A 1 98 ? 56.666 -43.522 -39.126 1.00 36.81 98 GLU A CA 1
ATOM 770 C C . GLU A 1 98 ? 57.060 -42.040 -38.980 1.00 36.81 98 GLU A C 1
ATOM 772 O O . GLU A 1 98 ? 57.883 -41.579 -39.765 1.00 36.81 98 GLU A O 1
ATOM 777 N N . THR A 1 99 ? 56.568 -41.374 -37.917 1.00 30.28 99 THR A N 1
ATOM 778 C CA . THR A 1 99 ? 57.204 -40.264 -37.138 1.00 30.28 99 THR A CA 1
ATOM 779 C C . THR A 1 99 ? 57.836 -39.053 -37.883 1.00 30.28 99 THR A C 1
ATOM 781 O O . THR A 1 99 ? 57.765 -38.975 -39.106 1.00 30.28 99 THR A O 1
ATOM 784 N N . PRO A 1 100 ? 58.431 -38.037 -37.201 1.00 39.28 100 PRO A N 1
ATOM 785 C CA . PRO A 1 100 ? 58.483 -37.680 -35.762 1.00 39.28 100 PRO A CA 1
ATOM 786 C C . PRO A 1 100 ? 57.465 -36.565 -35.400 1.00 39.28 100 PRO A C 1
ATOM 788 O O . PRO A 1 100 ? 56.853 -35.989 -36.289 1.00 39.28 100 PRO A O 1
ATOM 791 N N . ARG A 1 101 ? 57.096 -36.251 -34.145 1.00 31.02 101 ARG A N 1
ATOM 792 C CA . ARG A 1 101 ? 57.805 -36.142 -32.842 1.00 31.02 101 ARG A CA 1
ATOM 793 C C . ARG A 1 101 ? 58.945 -35.118 -32.824 1.00 31.02 101 ARG A C 1
ATOM 795 O O . ARG A 1 101 ? 60.101 -35.490 -32.661 1.00 31.02 101 ARG A O 1
ATOM 802 N N . GLU A 1 102 ? 58.600 -33.836 -32.885 1.00 38.19 102 GLU A N 1
ATOM 803 C CA . GLU A 1 102 ? 59.470 -32.796 -32.327 1.00 38.19 102 GLU A CA 1
ATOM 804 C C . GLU A 1 102 ? 59.018 -32.490 -30.889 1.00 38.19 102 GLU A C 1
ATOM 806 O O . GLU A 1 102 ? 57.958 -31.924 -30.630 1.00 38.19 102 GLU A O 1
ATOM 811 N N . GLU A 1 103 ? 59.804 -33.016 -29.958 1.00 37.44 103 GLU A N 1
ATOM 812 C CA . GLU A 1 103 ? 59.850 -32.667 -28.536 1.00 37.44 103 GLU A CA 1
ATOM 813 C C . GLU A 1 103 ? 60.992 -31.641 -28.353 1.00 37.44 103 GLU A C 1
ATOM 815 O O . GLU A 1 103 ? 61.631 -31.294 -29.341 1.00 37.44 103 GLU A O 1
ATOM 820 N N . GLU A 1 104 ? 61.317 -31.233 -27.115 1.00 36.66 104 GLU A N 1
ATOM 821 C CA . GLU A 1 104 ? 62.467 -30.355 -26.781 1.00 36.66 104 GLU A CA 1
ATOM 822 C C . GLU A 1 104 ? 62.191 -28.827 -26.973 1.00 36.66 104 GLU A C 1
ATOM 824 O O . GLU A 1 104 ? 61.596 -28.426 -27.962 1.00 36.66 104 GLU A O 1
ATOM 829 N N . LYS A 1 105 ? 62.530 -27.874 -26.074 1.00 30.17 105 LYS A N 1
ATOM 830 C CA . LYS A 1 105 ? 63.156 -27.901 -24.727 1.00 30.17 105 LYS A CA 1
ATOM 831 C C . LYS A 1 105 ? 62.635 -26.775 -23.804 1.00 30.17 105 LYS A C 1
ATOM 833 O O . LYS A 1 105 ? 62.368 -25.662 -24.239 1.00 30.17 105 LYS A O 1
ATOM 838 N N . THR A 1 106 ? 62.685 -27.047 -22.501 1.00 33.12 106 THR A N 1
ATOM 839 C CA . THR A 1 106 ? 62.883 -26.087 -21.383 1.00 33.12 106 THR A CA 1
ATOM 840 C C . THR A 1 106 ? 63.927 -26.710 -20.432 1.00 33.12 106 THR A C 1
ATOM 842 O O . THR A 1 106 ? 64.185 -27.908 -20.594 1.00 33.12 106 THR A O 1
ATOM 845 N N . PRO A 1 107 ? 64.484 -26.026 -19.402 1.00 55.94 107 PRO A N 1
ATOM 846 C CA . PRO A 1 107 ? 64.440 -24.600 -19.025 1.00 55.94 107 PRO A CA 1
ATOM 847 C C . PRO A 1 107 ? 65.865 -23.994 -19.295 1.00 55.94 107 PRO A C 1
ATOM 849 O O . PRO A 1 107 ? 66.262 -24.160 -20.448 1.00 55.94 107 PRO A O 1
ATOM 852 N N . PRO A 1 108 ? 66.718 -23.410 -18.399 1.00 45.78 108 PRO A N 1
ATOM 853 C CA . PRO A 1 108 ? 66.530 -22.779 -17.075 1.00 45.78 108 PRO A CA 1
ATOM 854 C C . PRO A 1 108 ? 67.360 -21.499 -16.725 1.00 45.78 108 PRO A C 1
ATOM 856 O O . PRO A 1 108 ? 68.478 -21.307 -17.184 1.00 45.78 108 PRO A O 1
ATOM 859 N N . GLN A 1 109 ? 66.862 -20.776 -15.706 1.00 33.00 109 GLN A N 1
ATOM 860 C CA . GLN A 1 109 ? 67.616 -20.099 -14.616 1.00 33.00 109 GLN A CA 1
ATOM 861 C C . GLN A 1 109 ? 68.466 -18.815 -14.829 1.00 33.00 109 GLN A C 1
ATOM 863 O O . GLN A 1 109 ? 68.851 -18.452 -15.933 1.00 33.00 109 GLN A O 1
ATOM 868 N N . LEU A 1 110 ? 68.791 -18.217 -13.658 1.00 31.95 110 LEU A N 1
ATOM 869 C CA . LEU A 1 110 ? 69.729 -17.119 -13.322 1.00 31.95 110 LEU A CA 1
ATOM 870 C C . LEU A 1 110 ? 69.266 -15.691 -13.699 1.00 31.95 110 LEU A C 1
ATOM 872 O O . LEU A 1 110 ? 68.908 -15.445 -14.843 1.00 31.95 110 LEU A O 1
ATOM 876 N N . LEU A 1 111 ? 69.263 -14.681 -12.809 1.00 38.28 111 LEU A N 1
ATOM 877 C CA . LEU A 1 111 ? 69.574 -14.561 -11.357 1.00 38.28 111 LEU A CA 1
ATOM 878 C C . LEU A 1 111 ? 68.338 -13.934 -10.627 1.00 38.28 111 LEU A C 1
ATOM 880 O O . LEU A 1 111 ? 67.474 -13.394 -11.311 1.00 38.28 111 LEU A O 1
ATOM 884 N N . ALA A 1 112 ? 68.058 -14.037 -9.313 1.00 33.84 112 ALA A N 1
ATOM 885 C CA . ALA A 1 112 ? 68.869 -13.937 -8.075 1.00 33.84 112 ALA A CA 1
ATOM 886 C C . ALA A 1 112 ? 69.469 -12.515 -7.858 1.00 33.84 112 ALA A C 1
ATOM 888 O O . ALA A 1 112 ? 69.845 -11.875 -8.832 1.00 33.84 112 ALA A O 1
ATOM 889 N N . GLN A 1 113 ? 69.570 -11.883 -6.679 1.00 37.22 113 GLN A N 1
ATOM 890 C CA . GLN A 1 113 ? 69.135 -12.111 -5.278 1.00 37.22 113 GLN A CA 1
ATOM 891 C C . GLN A 1 113 ? 68.381 -10.817 -4.790 1.00 37.22 113 GLN A C 1
ATOM 893 O O . GLN A 1 113 ? 67.980 -10.035 -5.648 1.00 37.22 113 GLN A O 1
ATOM 898 N N . GLN A 1 114 ? 68.083 -10.460 -3.523 1.00 35.59 114 GLN A N 1
ATOM 899 C CA . GLN A 1 114 ? 68.364 -10.989 -2.169 1.00 35.59 114 GLN A CA 1
ATOM 900 C C . GLN A 1 114 ? 67.171 -10.628 -1.226 1.00 35.59 114 GLN A C 1
ATOM 902 O O . GLN A 1 114 ? 66.592 -9.565 -1.425 1.00 35.59 114 GLN A O 1
ATOM 907 N N . GLU A 1 115 ? 66.673 -11.379 -0.226 1.00 35.28 115 GLU A N 1
ATOM 908 C CA . GLU A 1 115 ? 67.081 -12.639 0.446 1.00 35.28 115 GLU A CA 1
ATOM 909 C C . GLU A 1 115 ? 67.845 -12.489 1.798 1.00 35.28 115 GLU A C 1
ATOM 911 O O . GLU A 1 115 ? 68.860 -13.148 1.987 1.00 35.28 115 GLU A O 1
ATOM 916 N N . GLN A 1 116 ? 67.378 -11.637 2.742 1.00 34.34 116 GLN A N 1
ATOM 917 C CA . GLN A 1 116 ? 67.685 -11.721 4.203 1.00 34.34 116 GLN A CA 1
ATOM 918 C C . GLN A 1 116 ? 66.661 -10.911 5.065 1.00 34.34 116 GLN A C 1
ATOM 920 O O . GLN A 1 116 ? 66.188 -9.889 4.574 1.00 34.34 116 GLN A O 1
ATOM 925 N N . GLU A 1 117 ? 66.104 -11.313 6.233 1.00 36.97 117 GLU A N 1
ATOM 926 C CA . GLU A 1 117 ? 66.606 -11.872 7.534 1.00 36.97 117 GLU A CA 1
ATOM 927 C C . GLU A 1 117 ? 67.229 -10.805 8.485 1.00 36.97 117 GLU A C 1
ATOM 929 O O . GLU A 1 117 ? 67.806 -9.849 7.979 1.00 36.97 117 GLU A O 1
ATOM 934 N N . THR A 1 118 ? 67.139 -10.823 9.835 1.00 28.66 118 THR A N 1
ATOM 935 C CA . THR A 1 118 ? 66.801 -11.843 10.881 1.00 28.66 118 THR A CA 1
ATOM 936 C C . THR A 1 118 ? 66.092 -11.251 12.143 1.00 28.66 118 THR A C 1
ATOM 938 O O . THR A 1 118 ? 66.072 -10.039 12.312 1.00 28.66 118 THR A O 1
ATOM 941 N N . ALA A 1 119 ? 65.546 -12.154 12.994 1.00 33.19 119 ALA A N 1
ATOM 942 C CA . ALA A 1 119 ? 65.303 -12.224 14.476 1.00 33.19 119 ALA A CA 1
ATOM 943 C C . ALA A 1 119 ? 65.632 -11.034 15.452 1.00 33.19 119 ALA A C 1
ATOM 945 O O . ALA A 1 119 ? 66.272 -10.068 15.065 1.00 33.19 119 ALA A O 1
ATOM 946 N N . ASP A 1 120 ? 65.287 -10.993 16.759 1.00 31.70 120 ASP A N 1
ATOM 947 C CA . ASP A 1 120 ? 64.729 -11.930 17.787 1.00 31.70 120 ASP A CA 1
ATOM 948 C C . ASP A 1 120 ? 64.070 -11.074 18.943 1.00 31.70 120 ASP A C 1
ATOM 950 O O . ASP A 1 120 ? 63.966 -9.863 18.750 1.00 31.70 120 ASP A O 1
ATOM 954 N N . ALA A 1 121 ? 63.600 -11.460 20.156 1.00 29.19 121 ALA A N 1
ATOM 955 C CA . ALA A 1 121 ? 63.546 -12.682 20.996 1.00 29.19 121 ALA A CA 1
ATOM 956 C C . ALA A 1 121 ? 62.466 -12.560 22.130 1.00 29.19 121 ALA A C 1
ATOM 958 O O . ALA A 1 121 ? 61.966 -11.462 22.374 1.00 29.19 121 ALA A O 1
ATOM 959 N N . GLY A 1 122 ? 62.222 -13.632 22.917 1.00 27.97 122 GLY A N 1
ATOM 960 C CA . GLY A 1 122 ? 61.529 -13.627 24.243 1.00 27.97 122 GLY A CA 1
ATOM 961 C C . GLY A 1 122 ? 59.992 -13.825 24.193 1.00 27.97 122 GLY A C 1
ATOM 962 O O . GLY A 1 122 ? 59.322 -13.064 23.510 1.00 27.97 122 GLY A O 1
ATOM 963 N N . SER A 1 123 ? 59.319 -14.837 24.779 1.00 28.94 123 SER A N 1
ATOM 964 C CA . SER A 1 123 ? 59.401 -15.544 26.091 1.00 28.94 123 SER A CA 1
ATOM 965 C C . SER A 1 123 ? 58.897 -14.680 27.275 1.00 28.94 123 SER A C 1
ATOM 967 O O . SER A 1 123 ? 59.301 -13.528 27.364 1.00 28.94 123 SER A O 1
ATOM 969 N N . GLU A 1 124 ? 58.004 -15.105 28.194 1.00 34.91 124 GLU A N 1
ATOM 970 C CA . GLU A 1 124 ? 57.623 -16.455 28.686 1.00 34.91 124 GLU A CA 1
ATOM 971 C C . GLU A 1 124 ? 56.114 -16.633 29.073 1.00 34.91 124 GLU A C 1
ATOM 973 O O . GLU A 1 124 ? 55.421 -15.664 29.355 1.00 34.91 124 GLU A O 1
ATOM 978 N N . THR A 1 125 ? 55.664 -17.902 29.167 1.00 28.38 125 THR A N 1
ATOM 979 C CA . THR A 1 125 ? 54.729 -18.534 30.156 1.00 28.38 125 THR A CA 1
ATOM 980 C C . THR A 1 125 ? 53.404 -17.866 30.619 1.00 28.38 125 THR A C 1
ATOM 982 O O . THR A 1 125 ? 53.411 -16.810 31.241 1.00 28.38 125 THR A O 1
ATOM 985 N N . GLY A 1 126 ? 52.260 -18.590 30.528 1.00 27.23 126 GLY A N 1
ATOM 986 C CA . GLY A 1 126 ? 50.970 -18.128 31.106 1.00 27.23 126 GLY A CA 1
ATOM 987 C C . GLY A 1 126 ? 49.727 -19.059 31.087 1.00 27.23 126 GLY A C 1
ATOM 988 O O . GLY A 1 126 ? 48.701 -18.659 30.561 1.00 27.23 126 GLY A O 1
ATOM 989 N N . ALA A 1 127 ? 49.808 -20.269 31.663 1.00 32.78 127 ALA A N 1
ATOM 990 C CA . ALA A 1 127 ? 48.716 -21.156 32.157 1.00 32.78 127 ALA A CA 1
ATOM 991 C C . ALA A 1 127 ? 47.305 -21.232 31.477 1.00 32.78 127 ALA A C 1
ATOM 993 O O . ALA A 1 127 ? 46.486 -20.320 31.546 1.00 32.78 12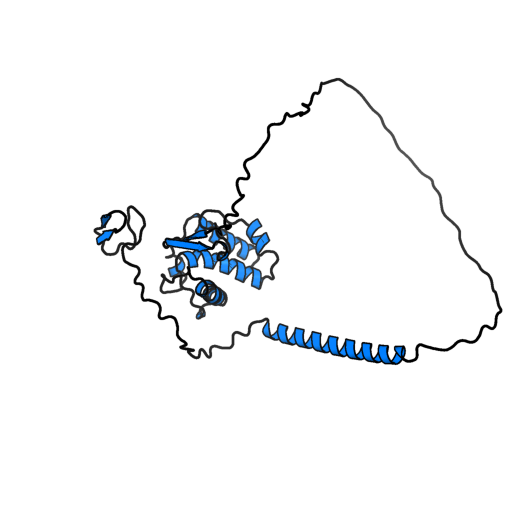7 ALA A O 1
ATOM 994 N N . GLN A 1 128 ? 46.939 -22.444 31.025 1.00 38.75 128 GLN A N 1
ATOM 995 C CA . GLN A 1 128 ? 45.547 -22.921 30.824 1.00 38.75 128 GLN A CA 1
ATOM 996 C C . GLN A 1 128 ? 44.936 -23.388 32.182 1.00 38.75 128 GLN A C 1
ATOM 998 O O . GLN A 1 128 ? 45.715 -23.690 33.090 1.00 38.75 128 GLN A O 1
ATOM 1003 N N . PRO A 1 129 ? 43.596 -23.523 32.357 1.00 49.41 129 PRO A N 1
ATOM 1004 C CA . PRO A 1 129 ? 42.902 -24.738 31.888 1.00 49.41 129 PRO A CA 1
ATOM 1005 C C . PRO A 1 129 ? 41.457 -24.542 31.358 1.00 49.41 129 PRO A C 1
ATOM 1007 O O . PRO A 1 129 ? 40.780 -23.562 31.650 1.00 49.41 129 PRO A O 1
ATOM 1010 N N . SER A 1 130 ? 40.965 -25.549 30.624 1.00 40.19 130 SER A N 1
ATOM 1011 C CA . SER A 1 130 ? 39.569 -25.692 30.171 1.00 40.19 130 SER A CA 1
ATOM 1012 C C . SER A 1 130 ? 38.802 -26.728 31.021 1.00 40.19 130 SER A C 1
ATOM 1014 O O . SER A 1 130 ? 39.422 -27.707 31.450 1.00 40.19 130 SER A O 1
ATOM 1016 N N . PRO A 1 131 ? 37.480 -26.582 31.257 1.00 48.28 131 PRO A N 1
ATOM 1017 C CA . PRO A 1 131 ? 36.662 -27.590 31.933 1.00 48.28 131 PRO A CA 1
ATOM 1018 C C . PRO A 1 131 ? 36.082 -28.642 30.963 1.00 48.28 131 PRO A C 1
ATOM 1020 O O . PRO A 1 131 ? 35.288 -28.338 30.076 1.00 48.28 131 PRO A O 1
ATOM 1023 N N . THR A 1 132 ? 36.427 -29.915 31.176 1.00 37.59 132 THR A N 1
ATOM 1024 C CA . THR A 1 132 ? 35.823 -31.075 30.481 1.00 37.59 132 THR A CA 1
ATOM 1025 C C . THR A 1 132 ? 34.484 -31.471 31.122 1.00 37.59 132 THR A C 1
ATOM 1027 O O . THR A 1 132 ? 34.359 -31.416 32.343 1.00 37.59 132 THR A O 1
ATOM 1030 N N . VAL A 1 133 ? 33.495 -31.923 30.332 1.00 38.94 133 VAL A N 1
ATOM 1031 C CA . VAL A 1 133 ? 32.142 -32.273 30.822 1.00 38.94 133 VAL A CA 1
ATOM 1032 C C . VAL A 1 133 ? 31.719 -33.702 30.448 1.00 38.94 133 VAL A C 1
ATOM 1034 O O . VAL A 1 133 ? 31.411 -33.960 29.286 1.00 38.94 133 VAL A O 1
ATOM 1037 N N . LYS A 1 134 ? 31.650 -34.597 31.451 1.00 40.88 134 LYS A N 1
ATOM 1038 C CA . LYS A 1 134 ? 30.750 -35.774 31.640 1.00 40.88 134 LYS A CA 1
ATOM 1039 C C . LYS A 1 134 ? 31.251 -36.620 32.844 1.00 40.88 134 LYS A C 1
ATOM 1041 O O . LYS A 1 134 ? 32.382 -36.371 33.261 1.00 40.88 134 LYS A O 1
ATOM 1046 N N . PRO A 1 135 ? 30.491 -37.589 33.422 1.00 48.50 135 PRO A N 1
ATOM 1047 C CA . PRO A 1 135 ? 29.299 -38.273 32.896 1.00 48.50 135 PRO A CA 1
ATOM 1048 C C . PRO A 1 135 ? 28.029 -38.213 33.781 1.00 48.50 135 PRO A C 1
ATOM 1050 O O . PRO A 1 135 ? 27.955 -37.499 34.775 1.00 48.50 135 PRO A O 1
ATOM 1053 N N . THR A 1 136 ? 27.017 -38.975 33.358 1.00 41.88 136 THR A N 1
ATOM 1054 C CA . THR A 1 136 ? 25.631 -39.046 33.859 1.00 41.88 136 THR A CA 1
ATOM 1055 C C . THR A 1 136 ? 25.367 -40.357 34.624 1.00 41.88 136 THR A C 1
ATOM 1057 O O . THR A 1 136 ? 25.937 -41.383 34.254 1.00 41.88 136 THR A O 1
ATOM 1060 N N . PRO A 1 137 ? 24.438 -40.364 35.597 1.00 52.81 137 PRO A N 1
ATOM 1061 C CA . PRO A 1 137 ? 23.465 -41.455 35.771 1.00 52.81 137 PRO A CA 1
ATOM 1062 C C . PRO A 1 137 ? 22.025 -40.896 35.651 1.00 52.81 137 PRO A C 1
ATOM 1064 O O . PRO A 1 137 ? 21.701 -39.894 36.276 1.00 52.81 137 PRO A O 1
ATOM 1067 N N . VAL A 1 138 ? 21.201 -41.330 34.690 1.00 48.25 138 VAL A N 1
ATOM 1068 C CA . VAL A 1 138 ? 20.429 -42.593 34.638 1.00 48.25 138 VAL A CA 1
ATOM 1069 C C . VAL A 1 138 ? 19.296 -42.614 35.673 1.00 48.25 138 VAL A C 1
ATOM 1071 O O . VAL A 1 138 ? 19.532 -42.796 36.864 1.00 48.25 138 VAL A O 1
ATOM 1074 N N . GLY A 1 139 ? 18.065 -42.462 35.173 1.00 34.78 139 GLY A N 1
ATOM 1075 C CA . GLY A 1 139 ? 16.804 -42.569 35.906 1.00 34.78 139 GLY A CA 1
ATOM 1076 C C . GLY A 1 139 ? 15.632 -42.642 34.918 1.00 34.78 139 GLY A C 1
ATOM 1077 O O . GLY A 1 139 ? 15.303 -41.650 34.280 1.00 34.78 139 GLY A O 1
ATOM 1078 N N . GLU A 1 140 ? 15.054 -43.832 34.777 1.00 45.31 140 GLU A N 1
ATOM 1079 C CA . GLU A 1 140 ? 13.973 -44.238 33.858 1.00 45.31 140 GLU A CA 1
ATOM 1080 C C . GLU A 1 140 ? 13.247 -45.412 34.585 1.00 45.31 140 GLU A C 1
ATOM 1082 O O . GLU A 1 140 ? 13.941 -46.099 35.348 1.00 45.31 140 GLU A O 1
ATOM 1087 N N . PRO A 1 141 ? 11.917 -45.660 34.456 1.00 55.88 141 PRO A N 1
ATOM 1088 C CA . PRO A 1 141 ? 11.128 -45.440 33.244 1.00 55.88 141 PRO A CA 1
ATOM 1089 C C . PRO A 1 141 ? 9.696 -44.870 33.396 1.00 55.88 141 PRO A C 1
ATOM 1091 O O . PRO A 1 141 ? 9.225 -44.549 34.482 1.00 55.88 141 PRO A O 1
ATOM 1094 N N . GLU A 1 142 ? 9.026 -44.799 32.238 1.00 43.75 142 GLU A N 1
ATOM 1095 C CA . GLU A 1 142 ? 7.568 -44.827 32.018 1.00 43.75 142 GLU A CA 1
ATOM 1096 C C . GLU A 1 142 ? 6.684 -43.704 32.597 1.00 43.75 142 GLU A C 1
ATOM 1098 O O . GLU A 1 142 ? 6.065 -43.816 33.651 1.00 43.75 142 GLU A O 1
ATOM 1103 N N . ASN A 1 143 ? 6.404 -42.722 31.734 1.00 41.78 143 ASN A N 1
ATOM 1104 C CA . ASN A 1 143 ? 5.015 -42.504 31.317 1.00 41.78 143 ASN A CA 1
ATOM 1105 C C . ASN A 1 143 ? 4.970 -42.110 29.825 1.00 41.78 143 ASN A C 1
ATOM 1107 O O . ASN A 1 143 ? 5.517 -41.060 29.478 1.00 41.78 143 ASN A O 1
ATOM 1111 N N . PRO A 1 144 ? 4.335 -42.896 28.932 1.00 47.62 144 PRO A N 1
ATOM 1112 C CA . PRO A 1 144 ? 4.083 -42.500 27.548 1.00 47.62 144 PRO A CA 1
ATOM 1113 C C . PRO A 1 144 ? 3.013 -41.398 27.474 1.00 47.62 144 PRO A C 1
ATOM 1115 O O . PRO A 1 144 ? 1.881 -41.636 27.055 1.00 47.62 144 PRO A O 1
ATOM 1118 N N . GLN A 1 145 ? 3.357 -40.171 27.883 1.00 49.47 145 GLN A N 1
ATOM 1119 C CA . GLN A 1 145 ? 2.480 -39.026 27.663 1.00 49.47 145 GLN A CA 1
ATOM 1120 C C . GLN A 1 145 ? 2.478 -38.681 26.172 1.00 49.47 145 GLN A C 1
ATOM 1122 O O . GLN A 1 145 ? 3.340 -37.960 25.673 1.00 49.47 145 GLN A O 1
ATOM 1127 N N . GLU A 1 146 ? 1.492 -39.264 25.495 1.00 49.59 146 GLU A N 1
ATOM 1128 C CA . GLU A 1 146 ? 1.098 -39.060 24.109 1.00 49.59 146 GLU A CA 1
ATOM 1129 C C . GLU A 1 146 ? 1.343 -37.612 23.667 1.00 49.59 146 GLU A C 1
ATOM 1131 O O . GLU A 1 146 ? 0.723 -36.670 24.168 1.00 49.59 146 GLU A O 1
ATOM 1136 N N . ALA A 1 147 ? 2.295 -37.439 22.745 1.00 47.69 147 ALA A N 1
ATOM 1137 C CA . ALA A 1 147 ? 2.675 -36.143 22.202 1.00 47.69 147 ALA A CA 1
ATOM 1138 C C . ALA A 1 147 ? 1.578 -35.650 21.252 1.00 47.69 147 ALA A C 1
ATOM 1140 O O . ALA A 1 147 ? 1.710 -35.723 20.030 1.00 47.69 147 ALA A O 1
ATOM 1141 N N . ALA A 1 148 ? 0.473 -35.184 21.838 1.00 45.22 148 ALA A N 1
ATOM 1142 C CA . ALA A 1 148 ? -0.657 -34.615 21.130 1.00 45.22 148 ALA A CA 1
ATOM 1143 C C . ALA A 1 148 ? -0.157 -33.505 20.202 1.00 45.22 148 ALA A C 1
ATOM 1145 O O . ALA A 1 148 ? 0.261 -32.438 20.658 1.00 45.22 148 ALA A O 1
ATOM 1146 N N . THR A 1 149 ? -0.185 -33.780 18.897 1.00 44.94 149 THR A N 1
ATOM 1147 C CA . THR A 1 149 ? 0.147 -32.807 17.861 1.00 44.94 149 THR A CA 1
ATOM 1148 C C . THR A 1 149 ? -0.871 -31.681 17.948 1.00 44.94 149 THR A C 1
ATOM 1150 O O . THR A 1 149 ? -1.997 -31.808 17.465 1.00 44.94 149 THR A O 1
ATOM 1153 N N . GLN A 1 150 ? -0.498 -30.591 18.620 1.00 44.16 150 GLN A N 1
ATOM 1154 C CA . GLN A 1 150 ? -1.288 -29.372 18.588 1.00 44.16 150 GLN A CA 1
ATOM 1155 C C . GLN A 1 150 ? -1.387 -28.935 17.121 1.00 44.16 150 GLN A C 1
ATOM 1157 O O . GLN A 1 150 ? -0.361 -28.942 16.434 1.00 44.16 150 GLN A O 1
ATOM 1162 N N . PRO A 1 151 ? -2.582 -28.588 16.612 1.00 49.88 151 PRO A N 1
ATOM 1163 C CA . PRO A 1 151 ? -2.665 -27.940 15.316 1.00 49.88 151 PRO A CA 1
ATOM 1164 C C . PRO A 1 151 ? -1.863 -26.642 15.408 1.00 49.88 151 PRO A C 1
ATOM 1166 O O . PRO A 1 151 ? -2.085 -25.837 16.314 1.00 49.88 151 PRO A O 1
ATOM 1169 N N . GLU A 1 152 ? -0.905 -26.471 14.504 1.00 65.62 152 GLU A N 1
ATOM 1170 C CA . GLU A 1 152 ? -0.054 -25.288 14.442 1.00 65.62 152 GLU A CA 1
ATOM 1171 C C . GLU A 1 152 ? -0.918 -24.098 14.006 1.00 65.62 152 GLU A C 1
ATOM 1173 O O . GLU A 1 152 ? -1.146 -23.871 12.821 1.00 65.62 152 GLU A O 1
ATOM 1178 N N . THR A 1 153 ? -1.509 -23.403 14.985 1.00 71.00 153 THR A N 1
ATOM 1179 C CA . THR A 1 153 ? -2.390 -22.257 14.735 1.00 71.00 153 THR A CA 1
ATOM 1180 C C . THR A 1 153 ? -1.619 -21.179 13.992 1.00 71.00 153 THR A C 1
ATOM 1182 O O . THR A 1 153 ? -0.683 -20.601 14.548 1.00 71.00 153 THR A O 1
ATOM 1185 N N . GLU A 1 154 ? -2.033 -20.900 12.756 1.00 81.94 154 GLU A N 1
ATOM 1186 C CA . GLU A 1 154 ? -1.431 -19.855 11.934 1.00 81.94 154 GLU A CA 1
ATOM 1187 C C . GLU A 1 154 ? -1.441 -18.511 12.689 1.00 81.94 154 GLU A C 1
ATOM 1189 O O . GLU A 1 154 ? -2.449 -18.163 13.317 1.00 81.94 154 GLU A O 1
ATOM 1194 N N . PRO A 1 155 ? -0.334 -17.747 12.669 1.00 93.06 155 PRO A N 1
ATOM 1195 C CA . PRO A 1 155 ? -0.259 -16.478 13.380 1.00 93.06 155 PRO A CA 1
ATOM 1196 C C . PRO A 1 155 ? -1.293 -15.486 12.834 1.00 93.06 155 PRO A C 1
ATOM 1198 O O . PRO A 1 155 ? -1.487 -15.381 11.625 1.00 93.06 155 PRO A O 1
ATOM 1201 N N . THR A 1 156 ? -1.940 -14.729 13.723 1.00 94.69 156 THR A N 1
ATOM 1202 C CA . THR A 1 156 ? -2.984 -13.756 13.362 1.00 94.69 156 THR A CA 1
ATOM 1203 C C . THR A 1 156 ? -2.620 -12.336 13.776 1.00 94.69 156 THR A C 1
ATOM 1205 O O . THR A 1 156 ? -2.179 -12.114 14.905 1.00 94.69 156 THR A O 1
ATOM 1208 N N . ILE A 1 157 ? -2.897 -11.367 12.907 1.00 95.81 157 ILE A N 1
ATOM 1209 C CA . ILE A 1 157 ? -2.699 -9.934 13.144 1.00 95.81 157 ILE A CA 1
ATOM 1210 C C . ILE A 1 157 ? -4.007 -9.297 13.618 1.00 95.81 157 ILE A C 1
ATOM 1212 O O . ILE A 1 157 ? -5.079 -9.616 13.104 1.00 95.81 157 ILE A O 1
ATOM 1216 N N . ALA A 1 158 ? -3.929 -8.393 14.599 1.00 93.38 158 ALA A N 1
ATOM 1217 C CA . ALA A 1 158 ? -5.061 -7.588 15.058 1.00 93.38 158 ALA A CA 1
ATOM 1218 C C . ALA A 1 158 ? -5.183 -6.301 14.229 1.00 93.38 158 ALA A C 1
ATOM 1220 O O . ALA A 1 158 ? -4.189 -5.611 14.005 1.00 93.38 158 ALA A O 1
ATOM 1221 N N . LEU A 1 159 ? -6.397 -5.968 13.788 1.00 93.38 159 LEU A N 1
ATOM 1222 C CA . LEU A 1 159 ? -6.634 -4.842 12.879 1.00 93.38 159 LEU A CA 1
ATOM 1223 C C . LEU A 1 159 ? -6.993 -3.541 13.624 1.00 93.38 159 LEU A C 1
ATOM 1225 O O . LEU A 1 159 ? -7.720 -3.601 14.620 1.00 93.38 159 LEU A O 1
ATOM 1229 N N . PRO A 1 160 ? -6.589 -2.352 13.121 1.00 89.88 160 PRO A N 1
ATOM 1230 C CA . PRO A 1 160 ? -6.929 -1.051 13.719 1.00 89.88 160 PRO A CA 1
ATOM 1231 C C . PRO A 1 160 ? -8.437 -0.798 13.869 1.00 89.88 160 PRO A C 1
ATOM 1233 O O . PRO A 1 160 ? -8.871 -0.073 14.762 1.00 89.88 160 PRO A O 1
ATOM 1236 N N . LEU A 1 161 ? -9.245 -1.413 13.001 1.00 87.19 161 LEU A N 1
ATOM 1237 C CA . LEU A 1 161 ? -10.710 -1.335 13.008 1.00 87.19 161 LEU A CA 1
ATOM 1238 C C . LEU A 1 161 ? -11.382 -2.370 13.936 1.00 87.19 161 LEU A C 1
ATOM 1240 O O . LEU A 1 161 ? -12.605 -2.362 14.088 1.00 87.19 161 LEU A O 1
ATOM 1244 N N . GLY A 1 162 ? -10.590 -3.235 14.575 1.00 86.88 162 GLY A N 1
ATOM 1245 C CA . GLY A 1 162 ? -11.036 -4.392 15.344 1.00 86.88 162 GLY A CA 1
ATOM 1246 C C . GLY A 1 162 ? -11.127 -5.674 14.509 1.00 86.88 162 GLY A C 1
ATOM 1247 O O . GLY A 1 162 ? -11.217 -5.642 13.284 1.00 86.88 162 GLY A O 1
ATOM 1248 N N . GLY A 1 163 ? -11.119 -6.817 15.199 1.00 90.06 163 GLY A N 1
ATOM 1249 C CA . GLY A 1 163 ? -11.016 -8.140 14.577 1.00 90.06 163 GLY A CA 1
ATOM 1250 C C . GLY A 1 163 ? -9.567 -8.589 14.360 1.00 90.06 163 GLY A C 1
ATOM 1251 O O . GLY A 1 163 ? -8.618 -7.873 14.692 1.00 90.06 163 GLY A O 1
ATOM 1252 N N . THR A 1 164 ? -9.412 -9.799 13.826 1.00 94.00 164 THR A N 1
ATOM 1253 C CA . THR A 1 164 ? -8.120 -10.417 13.505 1.00 94.00 164 THR A CA 1
ATOM 1254 C C . THR A 1 164 ? -8.160 -11.064 12.124 1.00 94.00 164 THR A C 1
ATOM 1256 O O . THR A 1 164 ? -9.221 -11.500 11.677 1.00 94.00 164 THR A O 1
ATOM 1259 N N . ALA A 1 165 ? -7.003 -11.152 11.474 1.00 94.00 165 ALA A N 1
ATOM 1260 C CA . ALA A 1 165 ? -6.816 -11.778 10.166 1.00 94.00 165 ALA A CA 1
ATOM 1261 C C . ALA A 1 165 ? -5.559 -12.673 10.160 1.00 94.00 165 ALA A C 1
ATOM 1263 O O . ALA A 1 165 ? -4.661 -12.431 10.975 1.00 94.00 165 ALA A O 1
ATOM 1264 N N . PRO A 1 166 ? -5.462 -13.693 9.286 1.00 94.81 166 PRO A N 1
ATOM 1265 C CA . PRO A 1 166 ? -4.242 -14.484 9.115 1.00 94.81 166 PRO A CA 1
ATOM 1266 C C . PRO A 1 166 ? -3.050 -13.598 8.746 1.00 94.81 166 PRO A C 1
ATOM 1268 O O . PRO A 1 166 ? -3.170 -12.705 7.913 1.00 94.81 166 PRO A O 1
ATOM 1271 N N . ALA A 1 167 ? -1.874 -13.853 9.321 1.00 94.69 167 ALA A N 1
ATOM 1272 C CA . ALA A 1 167 ? -0.659 -13.121 8.967 1.00 94.69 167 ALA A CA 1
ATOM 1273 C C . ALA A 1 167 ? -0.251 -13.341 7.499 1.00 94.69 167 ALA A C 1
ATOM 1275 O O . ALA A 1 167 ? 0.350 -12.453 6.907 1.00 94.69 167 ALA A O 1
ATOM 1276 N N . GLY A 1 168 ? -0.618 -14.481 6.900 1.00 93.31 168 GLY A N 1
ATOM 1277 C CA . GLY A 1 168 ? -0.356 -14.785 5.488 1.00 93.31 168 GLY A CA 1
ATOM 1278 C C . GLY A 1 168 ? -1.075 -13.875 4.482 1.00 93.31 168 GLY A C 1
ATOM 1279 O O . GLY A 1 168 ? -0.666 -13.836 3.325 1.00 93.31 168 GLY A O 1
ATOM 1280 N N . ASP A 1 169 ? -2.090 -13.116 4.908 1.00 94.25 169 ASP A N 1
ATOM 1281 C CA . ASP A 1 169 ? -2.801 -12.157 4.050 1.00 94.25 169 ASP A CA 1
ATOM 1282 C C . ASP A 1 169 ? -2.017 -10.838 3.853 1.00 94.25 169 ASP A C 1
ATOM 1284 O O . ASP A 1 169 ? -2.376 -10.020 2.998 1.00 94.25 169 ASP A O 1
ATOM 1288 N N . PHE A 1 170 ? -0.967 -10.613 4.656 1.00 95.38 170 PHE A N 1
ATOM 1289 C CA . PHE A 1 170 ? -0.217 -9.359 4.742 1.00 95.38 170 PHE A CA 1
ATOM 1290 C C . PHE A 1 170 ? 1.210 -9.494 4.191 1.00 95.38 170 PHE A C 1
ATOM 1292 O O . PHE A 1 170 ? 1.962 -10.390 4.570 1.00 95.38 170 PHE A O 1
ATOM 1299 N N . LEU A 1 171 ? 1.620 -8.525 3.375 1.00 95.62 171 LEU A N 1
ATOM 1300 C CA . LEU A 1 171 ? 2.987 -8.330 2.889 1.00 95.62 171 LEU A CA 1
ATOM 1301 C C . LEU A 1 171 ? 3.952 -7.980 4.029 1.00 95.62 171 LEU A C 1
ATOM 1303 O O . LEU A 1 171 ? 5.105 -8.401 4.010 1.00 95.62 171 LEU A O 1
ATOM 1307 N N . PHE A 1 172 ? 3.484 -7.228 5.032 1.00 96.44 172 PHE A N 1
ATOM 1308 C CA . PHE A 1 172 ? 4.266 -6.886 6.224 1.00 96.44 172 PHE A CA 1
ATOM 1309 C C . PHE A 1 172 ? 3.425 -7.051 7.500 1.00 96.44 172 PHE A C 1
ATOM 1311 O O . PHE A 1 172 ? 2.988 -6.050 8.079 1.00 96.44 172 PHE A O 1
ATOM 1318 N N . PRO A 1 173 ? 3.203 -8.287 7.989 1.00 96.12 173 PRO A N 1
ATOM 1319 C CA . PRO A 1 173 ? 2.213 -8.577 9.033 1.00 96.12 173 PRO A CA 1
ATOM 1320 C C . PRO A 1 173 ? 2.382 -7.745 10.315 1.00 96.12 173 PRO A C 1
ATOM 1322 O O . PRO A 1 173 ? 1.403 -7.381 10.962 1.00 96.12 173 PRO A O 1
ATOM 1325 N N . TYR A 1 174 ? 3.624 -7.395 10.659 1.00 95.94 174 TYR A N 1
ATOM 1326 C CA . TYR A 1 174 ? 3.967 -6.677 11.887 1.00 95.94 174 TYR A CA 1
ATOM 1327 C C . TYR A 1 174 ? 4.263 -5.181 11.693 1.00 95.94 174 TYR A C 1
ATOM 1329 O O . TYR A 1 174 ? 4.624 -4.517 12.661 1.00 95.94 174 TYR A O 1
ATOM 1337 N N . SER A 1 175 ? 4.063 -4.598 10.501 1.00 95.88 175 SER A N 1
ATOM 1338 C CA . SER A 1 175 ? 4.349 -3.166 10.255 1.00 95.88 175 SER A CA 1
ATOM 1339 C C . SER A 1 175 ? 3.486 -2.190 11.069 1.00 95.88 175 SER A C 1
ATOM 1341 O O . SER A 1 175 ? 3.792 -1.001 11.120 1.00 95.88 175 SER A O 1
ATOM 1343 N N . GLY A 1 176 ? 2.447 -2.687 11.751 1.00 94.88 176 GLY A N 1
ATOM 1344 C CA . GLY A 1 176 ? 1.703 -1.949 12.775 1.00 94.88 176 GLY A CA 1
ATOM 1345 C C . GLY A 1 176 ? 2.504 -1.658 14.054 1.00 94.88 176 GLY A C 1
ATOM 1346 O O . GLY A 1 176 ? 2.157 -0.731 14.782 1.00 94.88 176 GLY A O 1
ATOM 1347 N N . THR A 1 177 ? 3.564 -2.423 14.342 1.00 95.75 177 THR A N 1
ATOM 1348 C CA . THR A 1 177 ? 4.365 -2.329 15.583 1.00 95.75 177 THR A CA 1
ATOM 1349 C C . THR A 1 177 ? 5.881 -2.422 15.377 1.00 95.75 177 THR A C 1
ATOM 1351 O O . THR A 1 177 ? 6.628 -2.071 16.288 1.00 95.75 177 THR A O 1
ATOM 1354 N N . GLN A 1 178 ? 6.345 -2.859 14.205 1.00 96.88 178 GLN A N 1
ATOM 1355 C CA . GLN A 1 178 ? 7.756 -3.008 13.840 1.00 96.88 178 GLN A CA 1
ATOM 1356 C C . GLN A 1 178 ? 8.106 -2.086 12.665 1.00 96.88 178 GLN A C 1
ATOM 1358 O O . GLN A 1 178 ? 7.280 -1.864 11.777 1.00 96.88 178 GLN A O 1
ATOM 1363 N N . SER A 1 179 ? 9.324 -1.541 12.660 1.00 97.62 179 SER A N 1
ATOM 1364 C CA . SER A 1 179 ? 9.838 -0.755 11.534 1.00 97.62 179 SER A CA 1
ATOM 1365 C C . SER A 1 179 ? 10.314 -1.678 10.412 1.00 97.62 179 SER A C 1
ATOM 1367 O O . SER A 1 179 ? 11.124 -2.562 10.671 1.00 97.62 179 SER A O 1
ATOM 1369 N N . ILE A 1 180 ? 9.852 -1.430 9.188 1.00 98.19 180 ILE A N 1
ATOM 1370 C CA . ILE A 1 180 ? 10.346 -2.066 7.961 1.00 98.19 180 ILE A CA 1
ATOM 1371 C C . ILE A 1 180 ? 11.736 -1.507 7.646 1.00 98.19 180 ILE A C 1
ATOM 1373 O O . ILE A 1 180 ? 11.939 -0.293 7.737 1.00 98.19 180 ILE A O 1
ATOM 1377 N N . THR A 1 181 ? 12.685 -2.354 7.246 1.00 97.62 181 THR A N 1
ATOM 1378 C CA . THR A 1 181 ? 14.048 -1.916 6.891 1.00 97.62 181 THR A CA 1
ATOM 1379 C C . THR A 1 181 ? 14.307 -1.880 5.380 1.00 97.62 181 THR A C 1
ATOM 1381 O O . THR A 1 181 ? 13.577 -2.455 4.570 1.00 97.62 181 THR A O 1
ATOM 1384 N N . VAL A 1 182 ? 15.377 -1.185 4.974 1.00 97.81 182 VAL A N 1
ATOM 1385 C CA . VAL A 1 182 ? 15.827 -1.140 3.569 1.00 97.81 182 VAL A CA 1
ATOM 1386 C C . VAL A 1 182 ? 16.282 -2.526 3.103 1.00 97.81 182 VAL A C 1
ATOM 1388 O O . VAL A 1 182 ? 16.017 -2.909 1.968 1.00 97.81 182 VAL A O 1
ATOM 1391 N N . GLU A 1 183 ? 16.909 -3.290 3.994 1.00 97.75 183 GLU A N 1
ATOM 1392 C CA . GLU A 1 183 ? 17.385 -4.651 3.759 1.00 97.75 183 GLU A CA 1
ATOM 1393 C C . GLU A 1 183 ? 16.223 -5.635 3.553 1.00 97.75 183 GLU A C 1
ATOM 1395 O O . GLU A 1 183 ? 16.311 -6.500 2.685 1.00 97.75 183 GLU A O 1
ATOM 1400 N N . GLU A 1 184 ? 15.115 -5.484 4.287 1.00 97.75 184 GLU A N 1
ATOM 1401 C CA . GLU A 1 184 ? 13.888 -6.269 4.077 1.00 97.75 184 GLU A CA 1
ATOM 1402 C C . GLU A 1 184 ? 13.229 -5.945 2.728 1.00 97.75 184 GLU A C 1
ATOM 1404 O O . GLU A 1 184 ? 12.821 -6.847 1.992 1.00 97.75 184 GLU A O 1
ATOM 1409 N N . LEU A 1 185 ? 13.172 -4.658 2.367 1.00 98.12 185 LEU A N 1
ATOM 1410 C CA . LEU A 1 185 ? 12.647 -4.206 1.077 1.00 98.12 185 LEU A CA 1
ATOM 1411 C C . LEU A 1 185 ? 13.514 -4.686 -0.096 1.00 98.12 185 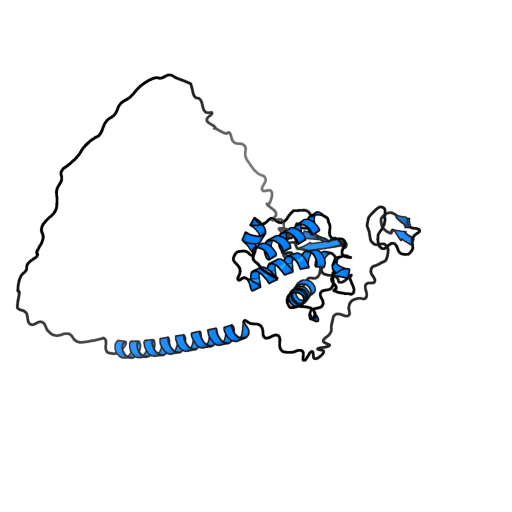LEU A C 1
ATOM 1413 O O . LEU A 1 185 ? 12.979 -5.106 -1.121 1.00 98.12 185 LEU A O 1
ATOM 1417 N N . ASP A 1 186 ? 14.840 -4.702 0.053 1.00 97.50 186 ASP A N 1
ATOM 1418 C CA . ASP A 1 186 ? 15.740 -5.271 -0.952 1.00 97.50 186 ASP A CA 1
ATOM 1419 C C . ASP A 1 186 ? 15.668 -6.805 -1.013 1.00 97.50 186 ASP A C 1
ATOM 1421 O O . ASP A 1 186 ? 15.710 -7.362 -2.111 1.00 97.50 186 ASP A O 1
ATOM 1425 N N . ALA A 1 187 ? 15.470 -7.491 0.116 1.00 97.00 187 ALA A N 1
ATOM 1426 C CA . ALA A 1 187 ? 15.281 -8.941 0.151 1.00 97.00 187 ALA A CA 1
ATOM 1427 C C . ALA A 1 187 ? 13.975 -9.396 -0.529 1.00 97.00 187 ALA A C 1
ATOM 1429 O O . ALA A 1 187 ? 13.970 -10.434 -1.193 1.00 97.00 187 ALA A O 1
ATOM 1430 N N . MET A 1 188 ? 12.879 -8.636 -0.394 1.00 96.19 188 MET A N 1
ATOM 1431 C CA . MET A 1 188 ? 11.591 -8.979 -1.017 1.00 96.19 188 MET A CA 1
ATOM 1432 C C . MET A 1 188 ? 11.410 -8.425 -2.435 1.00 96.19 188 MET A C 1
ATOM 1434 O O . MET A 1 188 ? 10.836 -9.105 -3.285 1.00 96.19 188 MET A O 1
ATOM 1438 N N . PHE A 1 189 ? 11.867 -7.199 -2.704 1.00 96.56 189 PHE A N 1
ATOM 1439 C CA . PHE A 1 189 ? 11.556 -6.479 -3.946 1.00 96.56 189 PHE A CA 1
ATOM 1440 C C . PHE A 1 189 ? 12.787 -6.129 -4.793 1.00 96.56 189 PHE A C 1
ATOM 1442 O O . PHE A 1 189 ? 12.641 -5.895 -5.991 1.00 96.56 189 PHE A O 1
ATOM 1449 N N . GLY A 1 190 ? 13.997 -6.123 -4.223 1.00 91.62 190 GLY A N 1
ATOM 1450 C CA . GLY A 1 190 ? 15.229 -5.730 -4.925 1.00 91.62 190 GLY A CA 1
ATOM 1451 C C . GLY A 1 190 ? 15.664 -6.682 -6.049 1.00 91.62 190 GLY A C 1
ATOM 1452 O O . GLY A 1 190 ? 16.422 -6.285 -6.930 1.00 91.62 190 GLY A O 1
ATOM 1453 N N . GLY A 1 191 ? 15.162 -7.922 -6.048 1.00 93.06 191 GLY A N 1
ATOM 1454 C CA . GLY A 1 191 ? 15.353 -8.903 -7.125 1.00 93.06 191 GLY A CA 1
ATOM 1455 C C . GLY A 1 191 ? 14.282 -8.885 -8.226 1.00 93.06 191 GLY A C 1
ATOM 1456 O O . GLY A 1 191 ? 14.315 -9.747 -9.103 1.00 93.06 191 GLY A O 1
ATOM 1457 N N . LEU A 1 192 ? 13.312 -7.964 -8.174 1.00 94.75 192 LEU A N 1
ATOM 1458 C CA . LEU A 1 192 ? 12.234 -7.852 -9.160 1.00 94.75 192 LEU A CA 1
ATOM 1459 C C . LEU A 1 192 ? 12.584 -6.851 -10.273 1.00 94.75 192 LEU A C 1
ATOM 1461 O O . LEU A 1 192 ? 13.299 -5.875 -10.057 1.00 94.75 192 LEU A O 1
ATOM 1465 N N . GLU A 1 193 ? 12.009 -7.055 -11.461 1.00 95.56 193 GLU A N 1
ATOM 1466 C CA . GLU A 1 193 ? 12.012 -6.051 -12.536 1.00 95.56 193 GLU A CA 1
ATOM 1467 C C . GLU A 1 193 ? 11.402 -4.727 -12.049 1.00 95.56 193 GLU A C 1
ATOM 1469 O O . GLU A 1 193 ? 10.439 -4.742 -11.282 1.00 95.56 193 GLU A O 1
ATOM 1474 N N . ALA A 1 194 ? 11.919 -3.586 -12.517 1.00 93.75 194 ALA A N 1
ATOM 1475 C CA . ALA A 1 194 ? 11.623 -2.259 -11.955 1.00 93.75 194 ALA A CA 1
ATOM 1476 C C . ALA A 1 194 ? 10.118 -1.956 -11.783 1.00 93.75 194 ALA A C 1
ATOM 1478 O O . ALA A 1 194 ? 9.691 -1.535 -10.707 1.00 93.75 194 ALA A O 1
ATOM 1479 N N . ASP A 1 195 ? 9.302 -2.234 -12.804 1.00 91.88 195 ASP A N 1
ATOM 1480 C CA . ASP A 1 195 ? 7.848 -2.029 -12.751 1.00 91.88 195 ASP A CA 1
ATOM 1481 C C . ASP A 1 195 ? 7.175 -2.933 -11.699 1.00 91.88 195 ASP A C 1
ATOM 1483 O O . ASP A 1 195 ? 6.239 -2.518 -11.017 1.00 91.88 195 ASP A O 1
ATOM 1487 N N . ALA A 1 196 ? 7.656 -4.170 -11.535 1.00 93.19 196 ALA A N 1
ATOM 1488 C CA . ALA A 1 196 ? 7.139 -5.118 -10.550 1.00 93.19 196 ALA A CA 1
ATOM 1489 C C . ALA A 1 196 ? 7.592 -4.762 -9.124 1.00 93.19 196 ALA A C 1
ATOM 1491 O O . ALA A 1 196 ? 6.786 -4.838 -8.198 1.00 93.19 196 ALA A O 1
ATOM 1492 N N . ALA A 1 197 ? 8.838 -4.309 -8.956 1.00 95.19 197 ALA A N 1
ATOM 1493 C CA . ALA A 1 197 ? 9.367 -3.782 -7.701 1.00 95.19 197 ALA A CA 1
ATOM 1494 C C . ALA A 1 197 ? 8.567 -2.557 -7.218 1.00 95.19 197 ALA A C 1
ATOM 1496 O O . ALA A 1 197 ? 8.186 -2.475 -6.047 1.00 95.19 197 ALA A O 1
ATOM 1497 N N . TYR A 1 198 ? 8.240 -1.631 -8.128 1.00 95.06 198 TYR A N 1
ATOM 1498 C CA . TYR A 1 198 ? 7.365 -0.493 -7.843 1.00 95.06 198 TYR A CA 1
ATOM 1499 C C . TYR A 1 198 ? 5.947 -0.931 -7.455 1.00 95.06 198 TYR A C 1
ATOM 1501 O O . TYR A 1 198 ? 5.464 -0.534 -6.399 1.00 95.06 198 TYR A O 1
ATOM 1509 N N . GLN A 1 199 ? 5.285 -1.782 -8.248 1.00 93.69 199 GLN A N 1
ATOM 1510 C CA . GLN A 1 199 ? 3.909 -2.201 -7.944 1.00 93.69 199 GLN A CA 1
ATOM 1511 C C . GLN A 1 199 ? 3.813 -3.004 -6.635 1.00 93.69 199 GLN A C 1
ATOM 1513 O O . GLN A 1 199 ? 2.875 -2.797 -5.869 1.00 93.69 199 GLN A O 1
ATOM 1518 N N . ALA A 1 200 ? 4.788 -3.868 -6.327 1.00 94.69 200 ALA A N 1
ATOM 1519 C CA . ALA A 1 200 ? 4.816 -4.633 -5.078 1.00 94.69 200 ALA A CA 1
ATOM 1520 C C . ALA A 1 200 ? 5.068 -3.742 -3.845 1.00 94.69 200 ALA A C 1
ATOM 1522 O O . ALA A 1 200 ? 4.335 -3.828 -2.859 1.00 94.69 200 ALA A O 1
ATOM 1523 N N . SER A 1 201 ? 6.040 -2.826 -3.918 1.00 96.81 201 SER A N 1
ATOM 1524 C CA . SER A 1 201 ? 6.287 -1.851 -2.842 1.00 96.81 201 SER A CA 1
ATOM 1525 C C . SER A 1 201 ? 5.118 -0.872 -2.661 1.00 96.81 201 SER A C 1
ATOM 1527 O O . SER A 1 201 ? 4.747 -0.553 -1.532 1.00 96.81 201 SER A O 1
ATOM 1529 N N . GLN A 1 202 ? 4.455 -0.459 -3.745 1.00 96.69 202 GLN A N 1
ATOM 1530 C CA . GLN A 1 202 ? 3.256 0.372 -3.653 1.00 96.69 202 GLN A CA 1
ATOM 1531 C C . GLN A 1 202 ? 2.064 -0.396 -3.066 1.00 96.69 202 GLN A C 1
ATOM 1533 O O . GLN A 1 202 ? 1.275 0.187 -2.324 1.00 96.69 202 GLN A O 1
ATOM 1538 N N . LEU A 1 203 ? 1.940 -1.702 -3.332 1.00 96.62 203 LEU A N 1
ATOM 1539 C CA . LEU A 1 203 ? 0.927 -2.543 -2.696 1.00 96.62 203 LEU A CA 1
ATOM 1540 C C . LEU A 1 203 ? 1.156 -2.658 -1.177 1.00 96.62 203 LEU A C 1
ATOM 1542 O O . LEU A 1 203 ? 0.182 -2.640 -0.431 1.00 96.62 203 LEU A O 1
ATOM 1546 N N . ALA A 1 204 ? 2.410 -2.666 -0.709 1.00 97.69 204 ALA A N 1
ATOM 1547 C CA . ALA A 1 204 ? 2.739 -2.626 0.720 1.00 97.69 204 ALA A CA 1
ATOM 1548 C C . ALA A 1 204 ? 2.361 -1.292 1.400 1.00 97.69 204 ALA A C 1
ATOM 1550 O O . ALA A 1 204 ? 1.821 -1.303 2.506 1.00 97.69 204 ALA A O 1
ATOM 1551 N N . ILE A 1 205 ? 2.558 -0.146 0.733 1.00 97.38 205 ILE A N 1
ATOM 1552 C CA . ILE A 1 205 ? 2.020 1.148 1.206 1.00 97.38 205 ILE A CA 1
ATOM 1553 C C . ILE A 1 205 ? 0.485 1.096 1.248 1.00 97.38 205 ILE A C 1
ATOM 1555 O O . ILE A 1 205 ? -0.138 1.500 2.231 1.00 97.38 205 ILE A O 1
ATOM 1559 N N . ASN A 1 206 ? -0.136 0.562 0.194 1.00 96.50 206 ASN A N 1
ATOM 1560 C CA . ASN A 1 206 ? -1.587 0.452 0.100 1.00 96.50 206 ASN A CA 1
ATOM 1561 C C . ASN A 1 206 ? -2.165 -0.490 1.176 1.00 96.50 206 ASN A C 1
ATOM 1563 O O . ASN A 1 206 ? -3.237 -0.205 1.696 1.00 96.50 206 ASN A O 1
ATOM 1567 N N . GLU A 1 207 ? -1.459 -1.546 1.587 1.00 97.31 207 GLU A N 1
ATOM 1568 C CA . GLU A 1 207 ? -1.877 -2.433 2.683 1.00 97.31 207 GLU A CA 1
ATOM 1569 C C . GLU A 1 207 ? -2.054 -1.687 4.006 1.00 97.31 207 GLU A C 1
ATOM 1571 O O . GLU A 1 207 ? -3.058 -1.881 4.694 1.00 97.31 207 GLU A O 1
ATOM 1576 N N . ILE A 1 208 ? -1.116 -0.798 4.343 1.00 97.44 208 ILE A N 1
ATOM 1577 C CA . ILE A 1 208 ? -1.195 0.012 5.561 1.00 97.44 208 ILE A CA 1
ATOM 1578 C C . ILE A 1 208 ? -2.477 0.859 5.534 1.00 97.44 208 ILE A C 1
ATOM 1580 O O . ILE A 1 208 ? -3.242 0.850 6.496 1.00 97.44 208 ILE A O 1
ATOM 1584 N N . TYR A 1 209 ? -2.804 1.495 4.405 1.00 95.75 209 TYR A N 1
ATOM 1585 C CA . TYR A 1 209 ? -4.076 2.211 4.243 1.00 95.75 209 TYR A CA 1
ATOM 1586 C C . TYR A 1 209 ? -5.310 1.278 4.216 1.00 95.75 209 TYR A C 1
ATOM 1588 O O . TYR A 1 209 ? -6.382 1.650 4.708 1.00 95.75 209 TYR A O 1
ATOM 1596 N N . ALA A 1 210 ? -5.180 0.052 3.699 1.00 95.56 210 ALA A N 1
ATOM 1597 C CA . ALA A 1 210 ? -6.253 -0.940 3.633 1.00 95.56 210 ALA A CA 1
ATOM 1598 C C . ALA A 1 210 ? -6.698 -1.420 5.026 1.00 95.56 210 ALA A C 1
ATOM 1600 O O . ALA A 1 210 ? -7.897 -1.579 5.260 1.00 95.56 210 ALA A O 1
ATOM 1601 N N . ARG A 1 211 ? -5.766 -1.561 5.982 1.00 95.75 211 ARG A N 1
ATOM 1602 C CA . ARG A 1 211 ? -6.046 -1.902 7.398 1.00 95.75 211 ARG A CA 1
ATOM 1603 C C . ARG A 1 211 ? -6.979 -0.915 8.101 1.00 95.75 211 ARG A C 1
ATOM 1605 O O . ARG A 1 211 ? -7.665 -1.289 9.050 1.00 95.75 211 ARG A O 1
ATOM 1612 N N . TYR A 1 212 ? -7.016 0.329 7.627 1.00 94.31 212 TYR A N 1
ATOM 1613 C CA . TYR A 1 212 ? -7.894 1.397 8.109 1.00 94.31 212 TYR A CA 1
ATOM 1614 C C . TYR A 1 212 ? -9.139 1.611 7.230 1.00 94.31 212 TYR A C 1
ATOM 1616 O O . TYR A 1 212 ? -9.928 2.525 7.482 1.00 94.31 212 TYR A O 1
ATOM 1624 N N . GLY A 1 213 ? -9.349 0.773 6.212 1.00 92.00 213 GLY A N 1
ATOM 1625 C CA . GLY A 1 213 ? -10.521 0.841 5.344 1.00 92.00 213 GLY A CA 1
ATOM 1626 C C . GLY A 1 213 ? -10.484 1.981 4.327 1.00 92.00 213 GLY A C 1
ATOM 1627 O O . GLY A 1 213 ? -11.535 2.532 3.980 1.00 92.00 213 GLY A O 1
ATOM 1628 N N . TYR A 1 214 ? -9.296 2.370 3.854 1.00 92.62 214 TYR A N 1
ATOM 1629 C CA . TYR A 1 214 ? -9.177 3.241 2.685 1.00 92.62 214 TYR A CA 1
ATOM 1630 C C . TYR A 1 214 ? -9.759 2.548 1.442 1.00 92.62 214 TYR A C 1
ATOM 1632 O O . TYR A 1 214 ? -9.403 1.407 1.152 1.00 92.62 214 TYR A O 1
ATOM 1640 N N . ASN A 1 215 ? -10.660 3.220 0.719 1.00 90.81 215 ASN A N 1
ATOM 1641 C CA . ASN A 1 215 ? -11.246 2.721 -0.529 1.00 90.81 215 ASN A CA 1
ATOM 1642 C C . ASN A 1 215 ? -10.272 2.950 -1.700 1.00 90.81 215 ASN A C 1
ATOM 1644 O O . ASN A 1 215 ? -9.813 4.075 -1.911 1.00 90.81 215 ASN A O 1
ATOM 1648 N N . PHE A 1 216 ? -9.997 1.906 -2.484 1.00 91.56 216 PHE A N 1
ATOM 1649 C CA . PHE A 1 216 ? -9.196 1.998 -3.707 1.00 91.56 216 PHE A CA 1
ATOM 1650 C C . PHE A 1 216 ? -10.102 2.090 -4.935 1.00 91.56 216 PHE A C 1
ATOM 1652 O O . PHE A 1 216 ? -10.656 1.091 -5.375 1.00 91.56 216 PHE A O 1
ATOM 1659 N N . HIS A 1 217 ? -10.225 3.271 -5.536 1.00 89.69 217 HIS A N 1
ATOM 1660 C CA . HIS A 1 217 ? -10.933 3.414 -6.808 1.00 89.69 217 HIS A CA 1
ATOM 1661 C C . HIS A 1 217 ? -10.036 2.944 -7.973 1.00 89.69 217 HIS A C 1
ATOM 1663 O O . HIS A 1 217 ? -9.049 3.628 -8.274 1.00 89.69 217 HIS A O 1
ATOM 1669 N N . PRO A 1 218 ? -10.348 1.833 -8.671 1.00 90.50 218 PRO A N 1
ATOM 1670 C CA . PRO A 1 218 ? -9.497 1.316 -9.744 1.00 90.50 218 PRO A CA 1
ATOM 1671 C C . PRO A 1 218 ? -9.367 2.302 -10.916 1.00 90.50 218 PRO A C 1
ATOM 1673 O O . PRO A 1 218 ? -8.333 2.353 -11.573 1.00 90.50 218 PRO A O 1
ATOM 1676 N N . GLU A 1 219 ? -10.352 3.178 -11.144 1.00 88.56 219 GLU A N 1
ATOM 1677 C CA . GLU A 1 219 ? -10.306 4.189 -12.208 1.00 88.56 219 GLU A CA 1
ATOM 1678 C C . GLU A 1 219 ? -9.292 5.337 -11.992 1.00 88.56 219 GLU A C 1
ATOM 1680 O O . GLU A 1 219 ? -9.298 6.301 -12.760 1.00 88.56 219 GLU A O 1
ATOM 1685 N N . LYS A 1 220 ? -8.451 5.284 -10.946 1.00 86.62 220 LYS A N 1
ATOM 1686 C CA . LYS A 1 220 ? -7.454 6.325 -10.626 1.00 86.62 220 LYS A CA 1
ATOM 1687 C C . LYS A 1 220 ? -6.047 6.029 -11.144 1.00 86.62 220 LYS A C 1
ATOM 1689 O O . LYS A 1 220 ? -5.377 6.957 -11.588 1.00 86.62 220 LYS A O 1
ATOM 1694 N N . SER A 1 221 ? -5.593 4.780 -11.061 1.00 87.31 221 SER A N 1
ATOM 1695 C CA . SER A 1 221 ? -4.252 4.347 -11.481 1.00 87.31 221 SER A CA 1
ATOM 1696 C C . SER A 1 221 ? -4.163 2.820 -11.564 1.00 87.31 221 SER A C 1
ATOM 1698 O O . SER A 1 221 ? -4.983 2.106 -10.981 1.00 87.31 221 SER A O 1
ATOM 1700 N N . ASP A 1 222 ? -3.117 2.307 -12.217 1.00 87.81 222 ASP A N 1
ATOM 1701 C CA . ASP A 1 222 ? -2.800 0.872 -12.202 1.00 87.81 222 ASP A CA 1
ATOM 1702 C C . ASP A 1 222 ? -2.535 0.365 -10.771 1.00 87.81 222 ASP A C 1
ATOM 1704 O O . ASP A 1 222 ? -3.001 -0.709 -10.400 1.00 87.81 222 ASP A O 1
ATOM 1708 N N . SER A 1 223 ? -1.874 1.168 -9.928 1.00 88.19 223 SER A N 1
ATOM 1709 C CA . SER A 1 223 ? -1.613 0.837 -8.518 1.00 88.19 223 SER A CA 1
ATOM 1710 C C . SER A 1 223 ? -2.883 0.813 -7.654 1.00 88.19 223 SER A C 1
ATOM 1712 O O . SER A 1 223 ? -2.999 -0.018 -6.752 1.00 88.19 223 SER A O 1
ATOM 1714 N N . ALA A 1 224 ? -3.870 1.666 -7.950 1.00 90.06 224 ALA A N 1
ATOM 1715 C CA . ALA A 1 224 ? -5.190 1.616 -7.324 1.00 90.06 224 ALA A CA 1
ATOM 1716 C C . ALA A 1 224 ? -6.027 0.438 -7.851 1.00 90.06 224 ALA A C 1
ATOM 1718 O O . ALA A 1 224 ? -6.781 -0.153 -7.085 1.00 90.06 224 ALA A O 1
ATOM 1719 N N . THR A 1 225 ? -5.856 0.046 -9.120 1.00 92.50 225 THR A N 1
ATOM 1720 C CA . THR A 1 225 ? -6.456 -1.183 -9.670 1.00 92.50 225 THR A CA 1
ATOM 1721 C C . THR A 1 225 ? -5.888 -2.426 -8.986 1.00 92.50 225 THR A C 1
ATOM 1723 O O . THR A 1 225 ? -6.659 -3.253 -8.510 1.00 92.50 225 THR A O 1
ATOM 1726 N N . ALA A 1 226 ? -4.563 -2.533 -8.856 1.00 91.88 226 ALA A N 1
ATOM 1727 C CA . ALA A 1 226 ? -3.909 -3.654 -8.182 1.00 91.88 226 ALA A CA 1
ATOM 1728 C C . ALA A 1 226 ? -4.327 -3.768 -6.705 1.00 91.88 226 ALA A C 1
ATOM 1730 O O . ALA A 1 226 ? -4.655 -4.858 -6.239 1.00 91.88 226 ALA A O 1
ATOM 1731 N N . ALA A 1 227 ? -4.391 -2.644 -5.981 1.00 94.56 227 ALA A N 1
ATOM 1732 C CA . ALA A 1 227 ? -4.891 -2.617 -4.607 1.00 94.56 227 ALA A CA 1
ATOM 1733 C C . ALA A 1 227 ? -6.382 -2.979 -4.514 1.00 94.56 227 ALA A C 1
ATOM 1735 O O . ALA A 1 227 ? -6.764 -3.755 -3.640 1.00 94.56 227 ALA A O 1
ATOM 1736 N N . TYR A 1 228 ? -7.222 -2.473 -5.426 1.00 94.25 228 TYR A N 1
ATOM 1737 C CA . TYR A 1 228 ? -8.635 -2.844 -5.486 1.00 94.25 228 TYR A CA 1
ATOM 1738 C C . TYR A 1 228 ? -8.804 -4.356 -5.674 1.00 94.25 228 TYR A C 1
ATOM 1740 O O . TYR A 1 228 ? -9.494 -4.980 -4.872 1.00 94.25 228 TYR A O 1
ATOM 1748 N N . GLU A 1 229 ? -8.150 -4.943 -6.684 1.00 94.19 229 GLU A N 1
ATOM 1749 C CA . GLU A 1 229 ? -8.240 -6.377 -6.995 1.00 94.19 229 GLU A CA 1
ATOM 1750 C C . GLU A 1 229 ? -7.676 -7.266 -5.874 1.00 94.19 229 GLU A C 1
ATOM 1752 O O . GLU A 1 229 ? -8.261 -8.313 -5.592 1.00 94.19 229 GLU A O 1
ATOM 1757 N N . TYR A 1 230 ? -6.591 -6.850 -5.209 1.00 94.38 230 TYR A N 1
ATOM 1758 C CA . TYR A 1 230 ? -5.995 -7.595 -4.097 1.00 94.38 230 TYR A CA 1
ATOM 1759 C C . TYR A 1 230 ? -6.857 -7.520 -2.827 1.00 94.38 230 TYR A C 1
ATOM 1761 O O . TYR A 1 230 ? -7.377 -8.543 -2.379 1.00 94.38 230 TYR A O 1
ATOM 1769 N N . PHE A 1 231 ? -7.084 -6.328 -2.260 1.00 95.56 231 PHE A N 1
ATOM 1770 C CA . PHE A 1 231 ? -7.735 -6.213 -0.948 1.00 95.56 231 PHE A CA 1
ATOM 1771 C C . PHE A 1 231 ? -9.221 -6.608 -0.975 1.00 95.56 231 PHE A C 1
ATOM 1773 O O . PHE A 1 231 ? -9.698 -7.182 -0.002 1.00 95.56 231 PHE A O 1
ATOM 1780 N N . HIS A 1 232 ? -9.946 -6.437 -2.091 1.00 95.12 232 HIS A N 1
ATOM 1781 C CA . HIS A 1 232 ? -11.327 -6.946 -2.207 1.00 95.12 232 HIS A CA 1
ATOM 1782 C C . HIS A 1 232 ? -11.444 -8.480 -2.231 1.00 95.12 232 HIS A C 1
ATOM 1784 O O . HIS A 1 232 ? -12.563 -8.997 -2.181 1.00 95.12 232 HIS A O 1
ATOM 1790 N N . SER A 1 233 ? -10.331 -9.215 -2.323 1.00 94.38 233 SER A N 1
ATOM 1791 C CA . SER A 1 233 ? -10.323 -10.678 -2.207 1.00 94.38 233 SER A CA 1
ATOM 1792 C C . SER A 1 233 ? -10.189 -11.184 -0.763 1.00 94.38 233 SER A C 1
ATOM 1794 O O . SER A 1 233 ? -10.408 -12.371 -0.527 1.00 94.38 233 SER A O 1
ATOM 1796 N N . LEU A 1 234 ? -9.875 -10.301 0.195 1.00 94.81 234 LEU A N 1
ATOM 1797 C CA . LEU A 1 234 ? -9.572 -10.645 1.586 1.00 94.81 234 LEU A CA 1
ATOM 1798 C C . LEU A 1 234 ? -10.776 -10.365 2.499 1.00 94.81 234 LEU A C 1
ATOM 1800 O O . LEU A 1 234 ? -11.270 -9.239 2.556 1.00 94.81 234 LEU A O 1
ATOM 1804 N N . ASP A 1 235 ? -11.218 -11.366 3.270 1.00 94.81 235 ASP A N 1
ATOM 1805 C CA . ASP A 1 235 ? -12.407 -11.272 4.143 1.00 94.81 235 ASP A CA 1
ATOM 1806 C C . ASP A 1 235 ? -12.296 -10.186 5.239 1.00 94.81 235 ASP A C 1
ATOM 1808 O O . ASP A 1 235 ? -13.309 -9.759 5.802 1.00 94.81 235 ASP A O 1
ATOM 1812 N N . TRP A 1 236 ? -11.081 -9.725 5.558 1.00 94.06 236 TRP A N 1
ATOM 1813 C CA . TRP A 1 236 ? -10.845 -8.696 6.573 1.00 94.06 236 TRP A CA 1
ATOM 1814 C C . TRP A 1 236 ? -10.954 -7.255 6.062 1.00 94.06 236 TRP A C 1
ATOM 1816 O O . TRP A 1 236 ? -11.168 -6.336 6.861 1.00 94.06 236 TRP A O 1
ATOM 1826 N N . TYR A 1 237 ? -10.830 -7.024 4.754 1.00 95.38 237 TYR A N 1
ATOM 1827 C CA . TYR A 1 237 ? -10.840 -5.677 4.191 1.00 95.38 237 TYR A CA 1
ATOM 1828 C C . TYR A 1 237 ? -12.258 -5.088 4.166 1.00 95.38 237 TYR A C 1
ATOM 1830 O O . TYR A 1 237 ? -13.212 -5.710 3.700 1.00 95.38 237 TYR A O 1
ATOM 1838 N N . ASN A 1 238 ? -12.411 -3.869 4.689 1.00 91.19 238 ASN A N 1
ATOM 1839 C CA . ASN A 1 238 ? -13.707 -3.211 4.857 1.00 91.19 238 ASN A CA 1
ATOM 1840 C C . ASN A 1 238 ? -13.599 -1.715 4.533 1.00 91.19 238 ASN A C 1
ATOM 1842 O O . ASN A 1 238 ? -12.927 -0.973 5.245 1.00 91.19 238 ASN A O 1
ATOM 1846 N N . GLU A 1 239 ? -14.291 -1.249 3.492 1.00 90.69 239 GLU A N 1
ATOM 1847 C CA . GLU A 1 239 ? -14.280 0.164 3.093 1.00 90.69 239 GLU A CA 1
ATOM 1848 C C . GLU A 1 239 ? -14.981 1.071 4.125 1.00 90.69 239 GLU A C 1
ATOM 1850 O O . GLU A 1 239 ? -16.163 0.901 4.434 1.00 90.69 239 GLU A O 1
ATOM 1855 N N . ILE A 1 240 ? -14.265 2.085 4.620 1.00 85.06 240 ILE A N 1
ATOM 1856 C CA . ILE A 1 240 ? -14.770 3.098 5.564 1.00 85.06 240 ILE A CA 1
ATOM 1857 C C . ILE A 1 240 ? -14.635 4.517 4.996 1.00 85.06 240 ILE A C 1
ATOM 1859 O O . ILE A 1 240 ? -15.509 5.358 5.230 1.00 85.06 240 ILE A O 1
ATOM 1863 N N . TYR A 1 241 ? -13.574 4.797 4.238 1.00 78.88 241 TYR A N 1
ATOM 1864 C CA . TYR A 1 241 ? -13.337 6.111 3.638 1.00 78.88 241 TYR A CA 1
ATOM 1865 C C . TYR A 1 241 ? -14.030 6.208 2.271 1.00 78.88 241 TYR A C 1
ATOM 1867 O O . TYR A 1 241 ? -13.619 5.525 1.339 1.00 78.88 241 TYR A O 1
ATOM 1875 N N . PRO A 1 242 ? -15.063 7.055 2.097 1.00 68.12 242 PRO A N 1
ATOM 1876 C CA . PRO A 1 242 ? -15.953 6.985 0.934 1.00 68.12 242 PRO A CA 1
ATOM 1877 C C . PRO A 1 242 ? -15.397 7.643 -0.343 1.00 68.12 242 PRO A C 1
ATOM 1879 O O . PRO A 1 242 ? -16.162 7.863 -1.280 1.00 68.12 242 PRO A O 1
ATOM 1882 N N . GLN A 1 243 ? -14.123 8.047 -0.364 1.00 68.88 243 GLN A N 1
ATOM 1883 C CA . GLN A 1 243 ? -13.458 8.761 -1.461 1.00 68.88 243 GLN A CA 1
ATOM 1884 C C . GLN A 1 243 ? -11.955 8.436 -1.462 1.00 68.88 243 GLN A C 1
ATOM 1886 O O . GLN A 1 243 ? -11.300 8.628 -0.435 1.00 68.88 243 GLN A O 1
ATOM 1891 N N . SER A 1 244 ? -11.382 8.075 -2.616 1.00 67.44 244 SER A N 1
ATOM 1892 C CA . SER A 1 244 ? -9.922 8.034 -2.812 1.00 67.44 244 SER A CA 1
ATOM 1893 C C . SER A 1 244 ? -9.391 9.369 -3.368 1.00 67.44 244 SER A C 1
ATOM 1895 O O . SER A 1 244 ? -9.563 9.692 -4.551 1.00 67.44 244 SER A O 1
ATOM 1897 N N . THR A 1 245 ? -8.739 10.162 -2.525 1.00 68.50 245 THR A N 1
ATOM 1898 C CA . THR A 1 245 ? -8.080 11.428 -2.878 1.00 68.50 245 THR A CA 1
ATOM 1899 C C . THR A 1 245 ? -6.814 11.586 -2.036 1.00 68.50 245 THR A C 1
ATOM 1901 O O . THR A 1 245 ? -6.711 10.960 -0.983 1.00 68.50 245 THR A O 1
ATOM 1904 N N . ALA A 1 246 ? -5.876 12.451 -2.441 1.00 68.25 246 ALA A N 1
ATOM 1905 C CA . ALA A 1 246 ? -4.735 12.811 -1.589 1.00 68.25 246 ALA A CA 1
ATOM 1906 C C . ALA A 1 246 ? -5.220 13.344 -0.225 1.00 68.25 246 ALA A C 1
ATOM 1908 O O . ALA A 1 246 ? -4.902 12.779 0.814 1.00 68.25 246 ALA A O 1
ATOM 1909 N N . ALA A 1 247 ? -6.159 14.296 -0.256 1.00 68.56 247 ALA A N 1
ATOM 1910 C CA . ALA A 1 247 ? -6.802 14.873 0.924 1.00 68.56 247 ALA A CA 1
ATOM 1911 C C . ALA A 1 247 ? -7.637 13.887 1.772 1.00 68.56 247 ALA A C 1
ATOM 1913 O O . ALA A 1 247 ? -8.188 14.305 2.790 1.00 68.56 247 ALA A O 1
ATOM 1914 N N . SER A 1 248 ? -7.785 12.616 1.371 1.00 71.12 248 SER A N 1
ATOM 1915 C CA . SER A 1 248 ? -8.367 11.552 2.204 1.00 71.12 248 SER A CA 1
ATOM 1916 C C . SER A 1 248 ? -7.354 10.509 2.678 1.00 71.12 248 SER A C 1
ATOM 1918 O O . SER A 1 248 ? -7.666 9.822 3.644 1.00 71.12 248 SER A O 1
ATOM 1920 N N . LEU A 1 249 ? -6.146 10.437 2.100 1.00 79.81 249 LEU A N 1
ATOM 1921 C CA . LEU A 1 249 ? -5.005 9.751 2.727 1.00 79.81 249 LEU A CA 1
ATOM 1922 C C . LEU A 1 249 ? -4.612 10.485 4.019 1.00 79.81 249 LEU A C 1
ATOM 1924 O O . LEU A 1 249 ? -4.504 9.854 5.064 1.00 79.81 249 LEU A O 1
ATOM 1928 N N . ASP A 1 250 ? -4.588 11.823 3.978 1.00 81.44 250 ASP A N 1
ATOM 1929 C CA . ASP A 1 250 ? -4.395 12.715 5.139 1.00 81.44 250 ASP A CA 1
ATOM 1930 C C . ASP A 1 250 ? -5.450 12.534 6.259 1.00 81.44 250 ASP A C 1
ATOM 1932 O O . ASP A 1 250 ? -5.306 13.072 7.357 1.00 81.44 250 ASP A O 1
ATOM 1936 N N . GLN A 1 251 ? -6.549 11.816 5.987 1.00 82.06 251 GLN A N 1
ATOM 1937 C CA . GLN A 1 251 ? -7.625 11.529 6.947 1.00 82.06 251 GLN A CA 1
ATOM 1938 C C . GLN A 1 251 ? -7.558 10.108 7.526 1.00 82.06 251 GLN A C 1
ATOM 1940 O O . GLN A 1 251 ? -8.392 9.764 8.374 1.00 82.06 251 GLN A O 1
ATOM 1945 N N . VAL A 1 252 ? -6.615 9.272 7.080 1.00 88.88 252 VAL A N 1
ATOM 1946 C CA . VAL A 1 252 ? -6.404 7.924 7.616 1.00 88.88 252 VAL A CA 1
ATOM 1947 C C . VAL A 1 252 ? -5.495 8.017 8.850 1.00 88.88 252 VAL A C 1
ATOM 1949 O O . VAL A 1 252 ? -4.357 8.459 8.719 1.00 88.88 252 VAL A O 1
ATOM 1952 N N . PRO A 1 253 ? -5.946 7.612 10.054 1.00 91.31 253 PRO A N 1
ATOM 1953 C CA . PRO A 1 253 ? -5.176 7.743 11.290 1.00 91.31 253 PRO A CA 1
ATOM 1954 C C . PRO A 1 253 ? -4.153 6.605 11.440 1.00 91.31 253 PRO A C 1
ATOM 1956 O O . PRO A 1 253 ? -4.179 5.869 12.431 1.00 91.31 253 PRO A O 1
ATOM 1959 N N . VAL A 1 254 ? -3.271 6.456 10.445 1.00 94.31 254 VAL A N 1
ATOM 1960 C CA . VAL A 1 254 ? -2.117 5.546 10.502 1.00 94.31 254 VAL A CA 1
ATOM 1961 C C . VAL A 1 254 ? -1.277 5.847 11.741 1.00 94.31 254 VAL A C 1
ATOM 1963 O O . VAL A 1 254 ? -1.140 7.004 12.153 1.00 94.31 254 VAL A O 1
ATOM 1966 N N . ASN A 1 255 ? -0.745 4.809 12.385 1.00 94.56 255 ASN A N 1
ATOM 1967 C CA . ASN A 1 255 ? 0.056 5.008 13.589 1.00 94.56 255 ASN A CA 1
ATOM 1968 C C . ASN A 1 255 ? 1.482 5.499 13.250 1.00 94.56 255 ASN A C 1
ATOM 1970 O O . ASN A 1 255 ? 1.912 5.435 12.102 1.00 94.56 255 ASN A O 1
ATOM 1974 N N . ALA A 1 256 ? 2.230 5.997 14.239 1.00 96.56 256 ALA A N 1
ATOM 1975 C CA . ALA A 1 256 ? 3.555 6.587 14.008 1.00 96.56 256 ALA A CA 1
ATOM 1976 C C . ALA A 1 256 ? 4.575 5.617 13.372 1.00 96.56 256 ALA A C 1
ATOM 1978 O O . ALA A 1 256 ? 5.358 6.036 12.521 1.00 96.56 256 ALA A O 1
ATOM 1979 N N . THR A 1 257 ? 4.538 4.330 13.731 1.00 97.88 257 THR A N 1
ATOM 1980 C CA . THR A 1 257 ? 5.374 3.288 13.112 1.00 97.88 257 THR A CA 1
ATOM 1981 C C . THR A 1 257 ? 4.922 3.007 11.680 1.00 97.88 257 THR A C 1
ATOM 1983 O O . THR A 1 257 ? 5.749 2.878 10.784 1.00 97.88 257 THR A O 1
ATOM 1986 N N . GLU A 1 258 ? 3.612 2.983 11.430 1.00 97.81 258 GLU A N 1
ATOM 1987 C CA . GLU A 1 258 ? 3.056 2.815 10.081 1.00 97.81 258 GLU A CA 1
ATOM 1988 C C . GLU A 1 258 ? 3.368 4.004 9.161 1.00 97.81 258 GLU A C 1
ATOM 1990 O O . GLU A 1 258 ? 3.701 3.784 7.999 1.00 97.81 258 GLU A O 1
ATOM 1995 N N . GLN A 1 259 ? 3.369 5.241 9.669 1.00 97.44 259 GLN A N 1
ATOM 1996 C CA . GLN A 1 259 ? 3.828 6.407 8.908 1.00 97.44 259 GLN A CA 1
ATOM 1997 C C . GLN A 1 259 ? 5.326 6.313 8.585 1.00 97.44 259 GLN A C 1
ATOM 1999 O O . GLN A 1 259 ? 5.701 6.460 7.425 1.00 97.44 259 GLN A O 1
ATOM 2004 N N . GLN A 1 260 ? 6.175 5.983 9.568 1.00 98.25 260 GLN A N 1
ATOM 2005 C CA . GLN A 1 260 ? 7.608 5.745 9.336 1.00 98.25 260 GLN A CA 1
ATOM 2006 C C . GLN A 1 260 ? 7.838 4.651 8.277 1.00 98.25 260 GLN A C 1
ATOM 2008 O O . GLN A 1 260 ? 8.754 4.754 7.461 1.00 98.25 260 GLN A O 1
ATOM 2013 N N . ASN A 1 261 ? 7.003 3.613 8.270 1.00 98.50 261 ASN A N 1
ATOM 2014 C CA . ASN A 1 261 ? 7.056 2.527 7.298 1.00 98.50 261 ASN A CA 1
ATOM 2015 C C . ASN A 1 261 ? 6.647 2.985 5.890 1.00 98.50 261 ASN A C 1
ATOM 2017 O O . ASN A 1 261 ? 7.363 2.684 4.936 1.00 98.50 261 ASN A O 1
ATOM 2021 N N . ILE A 1 262 ? 5.572 3.770 5.750 1.00 97.81 262 ILE A N 1
ATOM 2022 C CA . ILE A 1 262 ? 5.191 4.409 4.476 1.00 97.81 262 ILE A CA 1
ATOM 2023 C C . ILE A 1 262 ? 6.340 5.287 3.956 1.00 97.81 262 ILE A C 1
ATOM 2025 O O . ILE A 1 262 ? 6.752 5.134 2.805 1.00 97.81 262 ILE A O 1
ATOM 2029 N N . ASP A 1 263 ? 6.902 6.144 4.812 1.00 97.81 263 ASP A N 1
ATOM 2030 C CA . ASP A 1 263 ? 8.006 7.047 4.467 1.00 97.81 263 ASP A CA 1
ATOM 2031 C C . ASP A 1 263 ? 9.263 6.268 4.031 1.00 97.81 263 ASP A C 1
ATOM 2033 O O . ASP A 1 263 ? 9.946 6.656 3.081 1.00 97.81 263 ASP A O 1
ATOM 2037 N N . THR A 1 264 ? 9.548 5.134 4.682 1.00 98.50 264 THR A N 1
ATOM 2038 C CA . THR A 1 264 ? 10.692 4.259 4.369 1.00 98.50 264 THR A CA 1
ATOM 2039 C C . THR A 1 264 ? 10.515 3.553 3.024 1.00 98.50 264 THR A C 1
ATOM 2041 O O . THR A 1 264 ? 11.448 3.535 2.218 1.00 98.50 264 THR A O 1
ATOM 2044 N N . ILE A 1 265 ? 9.318 3.031 2.727 1.00 98.31 265 ILE A N 1
ATOM 2045 C CA . ILE A 1 265 ? 9.022 2.414 1.423 1.00 98.31 265 ILE A CA 1
ATOM 2046 C C . ILE A 1 265 ? 9.078 3.473 0.310 1.00 98.31 265 ILE A C 1
ATOM 2048 O O . ILE A 1 265 ? 9.701 3.241 -0.728 1.00 98.31 265 ILE A O 1
ATOM 2052 N N . ALA A 1 266 ? 8.507 4.661 0.534 1.00 97.19 266 ALA A N 1
ATOM 2053 C CA . ALA A 1 266 ? 8.544 5.764 -0.426 1.00 97.19 266 ALA A CA 1
ATOM 2054 C C . ALA A 1 266 ? 9.982 6.258 -0.689 1.00 97.19 266 ALA A C 1
ATOM 2056 O O . ALA A 1 266 ? 10.355 6.519 -1.835 1.00 97.19 266 ALA A O 1
ATOM 2057 N N . ALA A 1 267 ? 10.831 6.325 0.343 1.00 97.88 267 ALA A N 1
ATOM 2058 C CA . ALA A 1 267 ? 12.252 6.634 0.189 1.00 97.88 267 ALA A CA 1
ATOM 2059 C C . ALA A 1 267 ? 13.008 5.536 -0.584 1.00 97.88 267 ALA A C 1
ATOM 2061 O O . ALA A 1 267 ? 13.834 5.847 -1.446 1.00 97.88 267 ALA A O 1
ATOM 2062 N N . TRP A 1 268 ? 12.701 4.259 -0.331 1.00 97.94 268 TRP A N 1
ATOM 2063 C CA . TRP A 1 268 ? 13.274 3.113 -1.047 1.00 97.94 268 TRP A CA 1
ATOM 2064 C C . TRP A 1 268 ? 12.904 3.121 -2.542 1.00 97.94 268 TRP A C 1
ATOM 2066 O O . TRP A 1 268 ? 13.782 2.911 -3.387 1.00 97.94 268 TRP A O 1
ATOM 2076 N N . GLN A 1 269 ? 11.647 3.443 -2.872 1.00 97.38 269 GLN A N 1
ATOM 2077 C CA . GLN A 1 269 ? 11.161 3.651 -4.243 1.00 97.38 269 GLN A CA 1
ATOM 2078 C C . GLN A 1 269 ? 11.880 4.827 -4.921 1.00 97.38 269 GLN A C 1
ATOM 2080 O O . GLN A 1 269 ? 12.437 4.678 -6.012 1.00 97.38 269 GLN A O 1
ATOM 2085 N N . ALA A 1 270 ? 11.925 5.987 -4.256 1.00 97.06 270 ALA A N 1
ATOM 2086 C CA . ALA A 1 270 ? 12.539 7.202 -4.787 1.00 97.06 270 ALA A CA 1
ATOM 2087 C C . ALA A 1 270 ? 14.047 7.034 -5.049 1.00 97.06 270 ALA A C 1
ATOM 2089 O O . ALA A 1 270 ? 14.545 7.500 -6.076 1.00 97.06 270 ALA A O 1
ATOM 2090 N N . ALA A 1 271 ? 14.763 6.314 -4.178 1.00 97.00 271 ALA A N 1
ATOM 2091 C CA . ALA A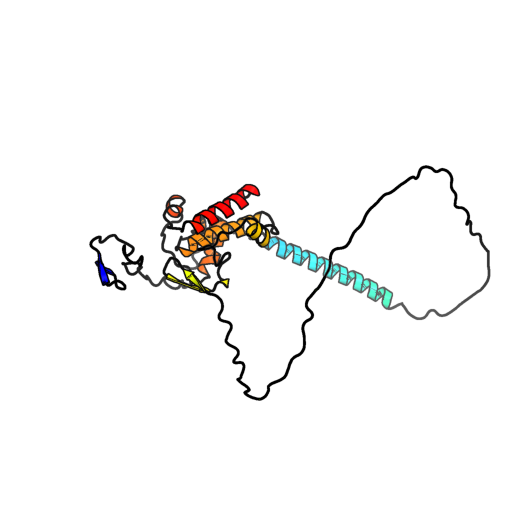 1 271 ? 16.181 5.986 -4.351 1.00 97.00 271 ALA A CA 1
ATOM 2092 C C . ALA A 1 271 ? 16.458 5.098 -5.581 1.00 97.00 271 ALA A C 1
ATOM 2094 O O . ALA A 1 271 ? 17.544 5.167 -6.153 1.00 97.00 271 ALA A O 1
ATOM 2095 N N . ARG A 1 272 ? 15.472 4.300 -6.016 1.00 95.25 272 ARG A N 1
ATOM 2096 C CA . ARG A 1 272 ? 15.516 3.475 -7.241 1.00 95.25 272 ARG A CA 1
ATOM 2097 C C . ARG A 1 272 ? 14.909 4.176 -8.463 1.00 95.25 272 ARG A C 1
ATOM 2099 O O . ARG A 1 272 ? 14.933 3.636 -9.565 1.00 95.25 272 ARG A O 1
ATOM 2106 N N . GLY A 1 273 ? 14.412 5.403 -8.290 1.00 93.56 273 GLY A N 1
ATOM 2107 C CA . GLY A 1 273 ? 13.837 6.228 -9.352 1.00 93.56 273 GLY A CA 1
ATOM 2108 C C . GLY A 1 273 ? 12.396 5.881 -9.738 1.00 93.56 273 GLY A C 1
ATOM 2109 O O . GLY A 1 273 ? 11.899 6.467 -10.701 1.00 93.56 273 GLY A O 1
ATOM 2110 N N . TYR A 1 274 ? 11.733 4.981 -9.005 1.00 90.12 274 TYR A N 1
ATOM 2111 C CA . TYR A 1 274 ? 10.338 4.592 -9.236 1.00 90.12 274 TYR A CA 1
ATOM 2112 C C . TYR A 1 274 ? 9.373 5.743 -8.893 1.00 90.12 274 TYR A C 1
ATOM 2114 O O . TYR A 1 274 ? 9.676 6.552 -8.010 1.00 90.12 274 TYR A O 1
ATOM 2122 N N . ARG A 1 275 ? 8.247 5.857 -9.617 1.00 67.69 275 ARG A N 1
ATOM 2123 C CA . ARG A 1 275 ? 7.277 6.969 -9.527 1.00 67.69 275 ARG A CA 1
ATOM 2124 C C . ARG A 1 275 ? 5.876 6.515 -9.918 1.00 67.69 275 ARG A C 1
ATOM 2126 O O . ARG A 1 275 ? 5.764 5.953 -11.025 1.00 67.69 275 ARG A O 1
#